Protein AF-A0A6P1DZF8-F1 (afdb_monomer)

Organism: NCBI:txid329406

Solvent-accessible surface area (backbone atoms only — not comparable to full-atom values): 10978 Å² total; per-residue (Å²): 134,65,70,68,57,56,53,52,50,53,53,52,53,52,58,59,71,64,64,69,89,77,56,69,43,34,44,42,91,87,60,57,76,39,73,77,43,81,77,13,30,42,33,32,71,43,63,48,66,22,55,49,66,35,49,54,30,69,49,55,84,68,93,50,77,83,50,40,60,44,38,28,46,33,40,75,72,62,45,71,84,46,72,46,70,47,72,51,46,77,30,43,43,77,45,65,38,82,40,74,47,81,44,83,52,80,68,72,77,88,81,60,81,92,71,89,74,77,95,55,99,72,74,89,77,46,73,64,27,27,22,29,21,35,36,38,30,37,54,29,89,90,41,81,46,49,41,29,39,41,37,30,13,30,58,28,48,72,92,78,36,46,54,51,28,52,52,55,48,49,60,35,26,54,81,47,31,45,80,46,50,46,95,54,82,82,76,76,82,130

Mean predicted aligned error: 10.86 Å

Structure (mmCIF, N/CA/C/O backbone):
data_AF-A0A6P1DZF8-F1
#
_entry.id   AF-A0A6P1DZF8-F1
#
loop_
_atom_site.group_PDB
_atom_site.id
_atom_site.type_symbol
_atom_site.label_atom_id
_atom_site.label_alt_id
_atom_site.label_comp_id
_atom_site.label_asym_id
_atom_site.label_entity_id
_atom_site.label_seq_id
_atom_site.pdbx_PDB_ins_code
_atom_site.Cartn_x
_atom_site.Cartn_y
_atom_site.Cartn_z
_atom_site.occupancy
_atom_site.B_iso_or_equiv
_atom_site.auth_seq_id
_atom_site.auth_comp_id
_atom_site.auth_asym_id
_atom_site.auth_atom_id
_atom_site.pdbx_PDB_model_num
ATOM 1 N N . MET A 1 1 ? -23.654 -35.064 -34.021 1.00 55.22 1 MET A N 1
ATOM 2 C CA . MET A 1 1 ? -22.632 -34.501 -33.104 1.00 55.22 1 MET A CA 1
ATOM 3 C C . MET A 1 1 ? -23.130 -34.663 -31.673 1.00 55.22 1 MET A C 1
ATOM 5 O O . MET A 1 1 ? -24.304 -34.422 -31.430 1.00 55.22 1 MET A O 1
ATOM 9 N N . ARG A 1 2 ? -22.310 -35.208 -30.763 1.00 67.12 2 ARG A N 1
ATOM 10 C CA . ARG A 1 2 ? -22.772 -35.708 -29.454 1.00 67.12 2 ARG A CA 1
ATOM 11 C C . ARG A 1 2 ? -23.005 -34.541 -28.472 1.00 67.12 2 ARG A C 1
ATOM 13 O O . ARG A 1 2 ? -22.038 -33.843 -28.183 1.00 67.12 2 ARG A O 1
ATOM 20 N N . PRO A 1 3 ? -24.210 -34.359 -27.897 1.00 71.12 3 PRO A N 1
ATOM 21 C CA . PRO A 1 3 ? -24.531 -33.242 -26.989 1.00 71.12 3 PR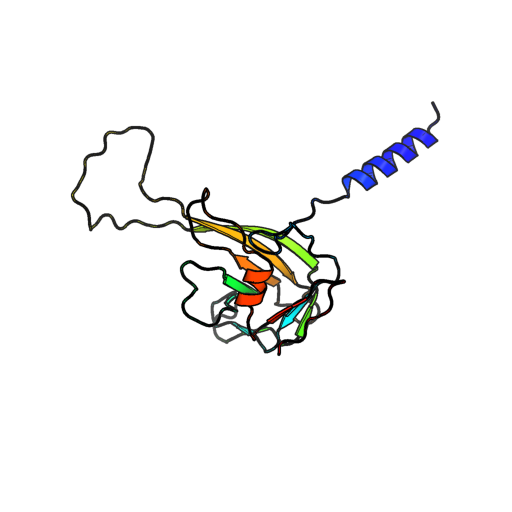O A CA 1
ATOM 22 C C . PRO A 1 3 ? -23.640 -33.188 -25.735 1.00 71.12 3 PRO A C 1
ATOM 24 O O . PRO A 1 3 ? -23.410 -32.121 -25.177 1.00 71.12 3 PRO A O 1
ATOM 27 N N . ARG A 1 4 ? -23.043 -34.324 -25.344 1.00 74.44 4 ARG A N 1
ATOM 28 C CA . ARG A 1 4 ? -22.035 -34.399 -24.274 1.00 74.44 4 ARG A CA 1
ATOM 29 C C . ARG A 1 4 ? -20.736 -33.648 -24.595 1.00 74.44 4 ARG A C 1
ATOM 31 O O . ARG A 1 4 ? -20.118 -33.124 -23.682 1.00 74.44 4 ARG A O 1
ATOM 38 N N . LEU A 1 5 ? -20.330 -33.577 -25.866 1.00 77.62 5 LEU A N 1
ATOM 39 C CA . LEU A 1 5 ? -19.107 -32.876 -26.277 1.00 77.62 5 LEU A CA 1
ATOM 40 C C . LEU A 1 5 ? -19.283 -31.352 -26.200 1.00 77.62 5 LEU A C 1
ATOM 42 O O . LEU A 1 5 ? -18.383 -30.654 -25.752 1.00 77.62 5 LEU A O 1
ATOM 46 N N . LEU A 1 6 ? -20.468 -30.859 -26.580 1.00 76.75 6 LEU A N 1
ATOM 47 C CA . LEU A 1 6 ? -20.844 -29.446 -26.472 1.00 76.75 6 LEU A CA 1
ATOM 48 C C . LEU A 1 6 ? -20.880 -28.985 -25.011 1.00 76.75 6 LEU A C 1
ATOM 50 O O . LEU A 1 6 ? -20.300 -27.951 -24.705 1.00 76.75 6 LEU A O 1
ATOM 54 N N . LEU A 1 7 ? -21.471 -29.785 -24.112 1.00 80.94 7 LEU A N 1
ATOM 55 C CA . LEU A 1 7 ? -21.529 -29.477 -22.678 1.00 80.94 7 LEU A CA 1
ATOM 56 C C . LEU A 1 7 ? -20.125 -29.366 -22.051 1.00 80.94 7 LEU A C 1
ATOM 58 O O . LEU A 1 7 ? -19.844 -28.421 -21.313 1.00 80.94 7 LEU A O 1
ATOM 62 N N . VAL A 1 8 ? -19.232 -30.308 -22.374 1.00 84.50 8 VAL A N 1
ATOM 63 C CA . VAL A 1 8 ? -17.848 -30.307 -21.871 1.00 84.50 8 VAL A CA 1
ATOM 64 C C . VAL A 1 8 ? -17.072 -29.101 -22.401 1.00 84.50 8 VAL A C 1
ATOM 66 O O . VAL A 1 8 ? -16.401 -28.436 -21.615 1.00 84.50 8 VAL A O 1
ATOM 69 N N . LEU A 1 9 ? -17.211 -28.755 -23.688 1.00 84.44 9 LEU A N 1
ATOM 70 C CA . LEU A 1 9 ? -16.577 -27.552 -24.240 1.00 84.44 9 LEU A CA 1
ATOM 71 C C . LEU A 1 9 ? -17.070 -26.274 -23.550 1.00 84.44 9 LEU A C 1
ATOM 73 O O . LEU A 1 9 ? -16.256 -25.419 -23.215 1.00 84.44 9 LEU A O 1
ATOM 77 N N . SER A 1 10 ? -18.376 -26.152 -23.291 1.00 81.75 10 SER A N 1
ATOM 78 C CA . SER A 1 10 ? -18.922 -24.983 -22.595 1.00 81.75 10 SER A CA 1
ATOM 79 C C . SER A 1 10 ? -18.422 -24.854 -21.153 1.00 81.75 10 SER A C 1
ATOM 81 O O . SER A 1 10 ? -18.108 -23.744 -20.734 1.00 81.75 10 SER A O 1
ATOM 83 N N . LEU A 1 11 ? -18.273 -25.959 -20.409 1.00 86.56 11 LEU A N 1
ATOM 84 C CA . LEU A 1 11 ? -17.696 -25.917 -19.058 1.00 86.56 11 LEU A CA 1
ATOM 85 C C . LEU A 1 11 ? -16.210 -25.537 -19.073 1.00 86.56 11 LEU A C 1
ATOM 87 O O . LEU A 1 11 ? -15.781 -24.750 -18.234 1.00 86.56 11 LEU A O 1
ATOM 91 N N . VAL A 1 12 ? -15.433 -26.057 -20.028 1.00 84.94 12 VAL A N 1
ATOM 92 C CA . VAL A 1 12 ? -14.005 -25.723 -20.162 1.00 84.94 12 VAL A CA 1
ATOM 93 C C . VAL A 1 12 ? -13.817 -24.260 -20.569 1.00 84.94 12 VAL A C 1
ATOM 95 O O . VAL A 1 12 ? -12.991 -23.572 -19.977 1.00 84.94 12 VAL A O 1
ATOM 98 N N . CYS A 1 13 ? -14.609 -23.749 -21.517 1.00 79.69 13 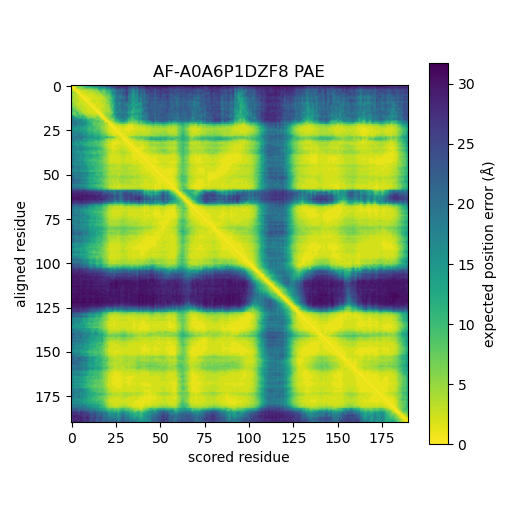CYS A N 1
ATOM 99 C CA . CYS A 1 13 ? -14.572 -22.335 -21.895 1.00 79.69 13 CYS A CA 1
ATOM 100 C C . CYS A 1 13 ? -14.998 -21.415 -20.745 1.00 79.69 13 CYS A C 1
ATOM 102 O O . CYS A 1 13 ? -14.376 -20.375 -20.550 1.00 79.69 13 CYS A O 1
ATOM 104 N N . LEU A 1 14 ? -16.014 -21.797 -19.963 1.00 82.62 14 LEU A N 1
ATOM 105 C CA . LEU A 1 14 ? -16.445 -21.021 -18.801 1.00 82.62 14 LEU A CA 1
ATOM 106 C C . LEU A 1 14 ? -15.364 -21.004 -17.709 1.00 82.62 14 LEU A C 1
ATOM 108 O O . LEU A 1 14 ? -15.054 -19.940 -17.184 1.00 82.62 14 LEU A O 1
ATOM 112 N N . ALA A 1 15 ? -14.736 -22.150 -17.425 1.00 77.12 15 ALA A N 1
ATOM 113 C CA . ALA A 1 15 ? -13.619 -22.243 -16.484 1.00 77.12 15 ALA A CA 1
ATOM 114 C C . ALA A 1 15 ? -12.391 -21.436 -16.944 1.00 77.12 15 ALA A C 1
ATOM 116 O O . ALA A 1 15 ? -11.762 -20.766 -16.129 1.00 77.12 15 ALA A O 1
ATOM 117 N N . ALA A 1 16 ? -12.074 -21.443 -18.242 1.00 72.88 16 ALA A N 1
ATOM 118 C CA . ALA A 1 16 ? -10.979 -20.649 -18.798 1.00 72.88 16 ALA A CA 1
ATOM 119 C C . ALA A 1 16 ? -11.274 -19.137 -18.772 1.00 72.88 16 ALA A C 1
ATOM 121 O O . ALA A 1 16 ? -10.370 -18.345 -18.525 1.00 72.88 16 ALA A O 1
ATOM 122 N N . ALA A 1 17 ? -12.533 -18.730 -18.962 1.00 71.12 17 ALA A N 1
ATOM 123 C CA . ALA A 1 17 ? -12.948 -17.327 -18.873 1.00 71.12 17 ALA A CA 1
ATOM 124 C C . ALA A 1 17 ? -12.922 -16.767 -17.435 1.00 71.12 17 ALA A C 1
ATOM 126 O O . ALA A 1 17 ? -12.914 -15.553 -17.251 1.00 71.12 17 ALA A O 1
ATOM 127 N N . LEU A 1 18 ? -12.887 -17.638 -16.419 1.00 68.88 18 LEU A N 1
ATOM 128 C CA . LEU A 1 18 ? -12.772 -17.271 -15.002 1.00 68.88 18 LEU A CA 1
ATOM 129 C C . LEU A 1 18 ? -11.316 -17.105 -14.532 1.00 68.88 18 LEU A C 1
ATOM 131 O O . LEU A 1 18 ? -11.093 -16.707 -13.387 1.00 68.88 18 LEU A O 1
ATOM 135 N N . ALA A 1 19 ? -10.322 -17.380 -15.385 1.00 64.25 19 ALA A N 1
ATOM 136 C CA . ALA A 1 19 ? -8.925 -17.074 -15.093 1.00 64.25 19 ALA A CA 1
ATOM 137 C C . ALA A 1 19 ? -8.715 -15.549 -15.154 1.00 64.25 19 ALA A C 1
ATOM 139 O O . ALA A 1 19 ? -8.395 -14.985 -16.197 1.00 64.25 19 ALA A O 1
ATOM 140 N N . GLY A 1 20 ? -8.969 -14.867 -14.034 1.00 62.56 20 GLY A N 1
ATOM 141 C CA . GLY A 1 20 ? -8.835 -13.416 -13.924 1.00 62.56 20 GLY A CA 1
ATOM 142 C C . GLY A 1 20 ? -7.415 -12.925 -14.222 1.00 62.56 20 GLY A C 1
ATOM 143 O O . GLY A 1 20 ? -6.431 -13.615 -13.949 1.00 62.56 20 GLY A O 1
ATOM 144 N N . CYS A 1 21 ? -7.308 -11.708 -14.762 1.00 69.69 21 CYS A N 1
ATOM 145 C CA . CYS A 1 21 ? -6.029 -11.025 -14.933 1.00 69.69 21 CYS A CA 1
ATOM 146 C C . CYS A 1 21 ? -5.312 -10.917 -13.582 1.00 69.69 21 CYS A C 1
ATOM 148 O O . CYS A 1 21 ? -5.830 -10.308 -12.644 1.00 69.69 21 CYS A O 1
ATOM 150 N N . LYS A 1 22 ? -4.115 -11.498 -13.492 1.00 79.75 22 LYS A N 1
ATOM 151 C CA . LYS A 1 22 ? -3.259 -11.377 -12.314 1.00 79.75 22 LYS A CA 1
ATOM 152 C C . LYS A 1 22 ? -2.464 -10.074 -12.379 1.00 79.75 22 LYS A C 1
ATOM 154 O O . LYS A 1 22 ? -1.893 -9.747 -13.417 1.00 79.75 22 LYS A O 1
ATOM 159 N N . THR A 1 23 ? -2.414 -9.346 -11.266 1.00 87.69 23 THR A N 1
ATOM 160 C CA . THR A 1 23 ? -1.551 -8.166 -11.125 1.00 87.69 23 THR A CA 1
ATOM 161 C C . THR A 1 23 ? -0.136 -8.627 -10.788 1.00 87.69 23 THR A C 1
ATOM 163 O O . THR A 1 23 ? 0.061 -9.316 -9.787 1.00 87.69 23 THR A O 1
ATOM 166 N N . LEU A 1 24 ? 0.836 -8.246 -11.616 1.00 92.19 24 LEU A N 1
ATOM 167 C CA . LEU A 1 24 ? 2.254 -8.487 -11.361 1.00 92.19 24 LEU A CA 1
ATOM 168 C C . LEU A 1 24 ? 2.884 -7.261 -10.704 1.00 92.19 24 LEU A C 1
ATOM 170 O O . LEU A 1 24 ? 2.550 -6.128 -11.046 1.00 92.19 24 LEU A O 1
ATOM 174 N N . VAL A 1 25 ? 3.826 -7.503 -9.798 1.00 93.31 25 VAL A N 1
ATOM 175 C CA . VAL A 1 25 ? 4.637 -6.474 -9.149 1.00 93.31 25 VAL A CA 1
ATOM 176 C C . VAL A 1 25 ? 6.094 -6.756 -9.472 1.00 93.31 25 VAL A C 1
ATOM 178 O O . VAL A 1 25 ? 6.544 -7.896 -9.429 1.00 93.31 25 VAL A O 1
ATOM 181 N N . ARG A 1 26 ? 6.851 -5.720 -9.815 1.00 94.19 26 ARG A N 1
ATOM 182 C CA . ARG A 1 26 ? 8.278 -5.875 -10.084 1.00 94.19 26 ARG A CA 1
ATOM 183 C C . ARG A 1 26 ? 9.055 -6.070 -8.784 1.00 94.19 26 ARG A C 1
ATOM 185 O O . ARG A 1 26 ? 8.817 -5.342 -7.824 1.00 94.19 26 ARG A O 1
ATOM 192 N N . GLU A 1 27 ? 10.005 -6.995 -8.757 1.00 92.88 27 GLU A N 1
ATOM 193 C CA . GLU A 1 27 ? 10.809 -7.268 -7.564 1.00 92.88 27 GLU A CA 1
ATOM 194 C C . GLU A 1 27 ? 11.792 -6.127 -7.248 1.00 92.88 27 GLU A C 1
ATOM 196 O O . GLU A 1 27 ? 11.762 -5.579 -6.144 1.00 92.88 27 GLU A O 1
ATOM 201 N N . SER A 1 28 ? 12.582 -5.706 -8.241 1.00 91.94 28 SER A N 1
ATOM 202 C CA . SER A 1 28 ? 13.620 -4.664 -8.144 1.00 91.94 28 SER A CA 1
ATOM 203 C C . SER A 1 28 ? 13.899 -4.007 -9.512 1.00 91.94 28 SER A C 1
ATOM 205 O O . SER A 1 28 ? 13.280 -4.356 -10.524 1.00 91.94 28 SER A O 1
ATOM 207 N N . VAL A 1 29 ? 14.791 -3.006 -9.567 1.00 87.62 29 VAL A N 1
ATOM 208 C CA . VAL A 1 29 ? 15.238 -2.372 -10.825 1.00 87.62 29 VAL A CA 1
ATOM 209 C C . VAL A 1 29 ? 16.766 -2.464 -10.970 1.00 87.62 29 VAL A C 1
ATOM 211 O O . VAL A 1 29 ? 17.462 -1.736 -10.267 1.00 87.62 29 VAL A O 1
ATOM 214 N N . PRO A 1 30 ? 17.298 -3.259 -11.924 1.00 89.19 30 PRO A N 1
ATOM 215 C CA . PRO A 1 30 ? 16.599 -4.236 -12.766 1.00 89.19 30 PRO A CA 1
ATOM 216 C C . PRO A 1 30 ? 16.142 -5.466 -11.961 1.00 89.19 30 PRO A C 1
ATOM 218 O O . PRO A 1 30 ? 16.773 -5.817 -10.976 1.00 89.19 30 PRO A O 1
ATOM 221 N N . GLY A 1 31 ? 15.070 -6.131 -12.399 1.00 89.69 31 GLY A N 1
ATOM 222 C CA . GLY A 1 31 ? 14.491 -7.290 -11.714 1.00 89.69 31 GLY A CA 1
ATOM 223 C C . GLY A 1 31 ? 13.221 -7.799 -12.399 1.00 89.69 31 GLY A C 1
ATOM 224 O O . GLY A 1 31 ? 12.670 -7.099 -13.265 1.00 89.69 31 GLY A O 1
ATOM 225 N N . ASP A 1 32 ? 12.789 -8.997 -12.001 1.00 93.69 32 ASP A N 1
ATOM 226 C CA . ASP A 1 32 ? 11.670 -9.741 -12.587 1.00 93.69 32 ASP A CA 1
ATOM 227 C C . ASP A 1 32 ? 10.297 -9.212 -12.151 1.00 93.69 32 ASP A C 1
ATOM 229 O O . ASP A 1 32 ? 10.153 -8.488 -11.162 1.00 93.69 32 ASP A O 1
ATOM 233 N N . TRP A 1 33 ? 9.267 -9.577 -12.914 1.00 92.94 33 TRP A N 1
ATOM 234 C CA . TRP A 1 33 ? 7.869 -9.366 -12.548 1.00 92.94 33 TRP A CA 1
ATOM 235 C C . TRP A 1 33 ? 7.344 -10.610 -11.849 1.00 92.94 33 TRP A C 1
ATOM 237 O O . TRP A 1 33 ? 7.292 -11.683 -12.447 1.00 92.94 33 TRP A O 1
ATOM 247 N N . VAL A 1 34 ? 6.933 -10.453 -10.596 1.00 92.88 34 VAL A N 1
ATOM 248 C CA . VAL A 1 34 ? 6.459 -11.549 -9.757 1.00 92.88 34 VAL A CA 1
ATOM 249 C C . VAL A 1 34 ? 4.990 -11.365 -9.399 1.00 92.88 34 VAL A C 1
ATOM 251 O O . VAL A 1 34 ? 4.460 -10.253 -9.337 1.00 92.88 34 VAL A O 1
ATOM 254 N N . GLU A 1 35 ? 4.309 -12.480 -9.171 1.00 91.75 35 GLU A N 1
ATOM 255 C CA . GLU A 1 35 ? 2.969 -12.468 -8.595 1.00 91.75 35 GLU A CA 1
ATOM 256 C C . GLU A 1 35 ? 3.050 -12.199 -7.088 1.00 91.75 35 GLU A C 1
ATOM 258 O O . GLU A 1 35 ? 4.018 -12.572 -6.429 1.00 91.75 35 GLU A O 1
ATOM 263 N N . VAL A 1 36 ? 1.999 -11.598 -6.530 1.00 92.56 36 VAL A N 1
ATOM 264 C CA . VAL A 1 36 ? 1.744 -11.642 -5.086 1.00 92.56 36 VAL A CA 1
ATOM 265 C C . VAL A 1 36 ? 0.822 -12.840 -4.844 1.00 92.56 36 VAL A C 1
ATOM 267 O O . VAL A 1 36 ? -0.374 -12.744 -5.140 1.00 92.56 36 VAL A O 1
ATOM 270 N N . PRO A 1 37 ? 1.352 -13.994 -4.400 1.00 91.62 37 PRO A N 1
ATOM 271 C CA . PRO A 1 37 ? 0.573 -15.223 -4.324 1.00 91.62 37 PRO A CA 1
ATOM 272 C C . PRO A 1 37 ? -0.520 -15.143 -3.247 1.00 91.62 37 PRO A C 1
ATOM 274 O O . PRO A 1 37 ? -0.342 -14.452 -2.236 1.00 91.62 37 PRO A O 1
ATOM 277 N N . PRO A 1 38 ? -1.636 -15.879 -3.407 1.00 89.75 38 PRO A N 1
ATOM 278 C CA . PRO A 1 38 ? -2.609 -16.062 -2.334 1.00 89.75 38 PRO A CA 1
ATOM 279 C C . PRO A 1 38 ? -1.944 -16.555 -1.040 1.00 89.75 38 PRO A C 1
ATOM 281 O O . PRO A 1 38 ? -1.054 -17.403 -1.082 1.00 89.75 38 PRO A O 1
ATOM 284 N N . GLY A 1 39 ? -2.383 -16.020 0.103 1.00 92.94 39 GLY A N 1
ATOM 285 C CA . GLY A 1 39 ? -1.768 -16.263 1.415 1.00 92.94 39 GLY A CA 1
ATOM 286 C C . GLY A 1 39 ? -0.631 -15.298 1.773 1.00 92.94 39 GLY A C 1
ATOM 287 O O . GLY A 1 39 ? -0.054 -15.419 2.850 1.00 92.94 39 GLY A O 1
ATOM 288 N N . SER A 1 40 ? -0.288 -14.361 0.881 1.00 96.62 40 SER A N 1
ATOM 289 C CA . SER A 1 40 ? 0.577 -13.225 1.221 1.00 96.62 40 SER A CA 1
ATOM 290 C C . SER A 1 40 ? -0.139 -12.288 2.196 1.00 96.62 40 SER A C 1
ATOM 292 O O . SER A 1 40 ? -1.363 -12.156 2.151 1.00 96.62 40 SER A O 1
ATOM 294 N N . ALA A 1 41 ? 0.614 -11.590 3.041 1.00 97.56 41 ALA A N 1
ATOM 295 C CA . ALA A 1 41 ? 0.066 -10.746 4.095 1.00 97.56 41 ALA A CA 1
ATOM 296 C C . ALA A 1 41 ? 0.873 -9.459 4.295 1.00 97.56 41 ALA A C 1
ATOM 298 O O . ALA A 1 41 ? 2.039 -9.352 3.913 1.00 97.56 41 ALA A O 1
ATOM 299 N N . VAL A 1 42 ? 0.243 -8.473 4.931 1.00 97.19 42 VAL A N 1
ATOM 300 C CA . VAL A 1 42 ? 0.929 -7.322 5.521 1.00 97.19 42 VAL A CA 1
ATOM 301 C C . VAL A 1 42 ? 0.892 -7.482 7.033 1.00 97.19 42 VAL A C 1
ATOM 303 O O . VAL A 1 42 ? -0.184 -7.550 7.629 1.00 97.19 42 VAL A O 1
ATOM 306 N N . ARG A 1 43 ? 2.063 -7.518 7.664 1.00 97.19 43 ARG A N 1
ATOM 307 C CA . ARG A 1 43 ? 2.192 -7.519 9.120 1.00 97.19 43 ARG A CA 1
ATOM 308 C C . ARG A 1 43 ? 2.484 -6.110 9.614 1.00 97.19 43 ARG A C 1
ATOM 310 O O . ARG A 1 43 ? 3.547 -5.578 9.321 1.00 97.19 43 ARG A O 1
ATOM 317 N N . PHE A 1 44 ? 1.566 -5.506 10.363 1.00 96.81 44 PHE A N 1
ATOM 318 C CA . PHE A 1 44 ? 1.814 -4.260 11.087 1.00 96.81 44 PHE A CA 1
ATOM 319 C C . PHE A 1 44 ? 2.512 -4.583 12.410 1.00 96.81 44 PHE A C 1
ATOM 321 O O . PHE A 1 44 ? 1.959 -5.273 13.266 1.00 96.81 44 PHE A O 1
ATOM 328 N N . ASN A 1 45 ? 3.738 -4.085 12.574 1.00 96.06 45 ASN A N 1
ATOM 329 C CA . ASN A 1 45 ? 4.590 -4.368 13.735 1.00 96.06 45 ASN A CA 1
ATOM 330 C C . ASN A 1 45 ? 4.203 -3.538 14.967 1.00 96.06 45 ASN A C 1
ATOM 332 O O . ASN A 1 45 ? 4.583 -3.865 16.089 1.00 96.06 45 ASN A O 1
ATOM 336 N N . ARG A 1 46 ? 3.446 -2.459 14.757 1.00 95.06 46 ARG A N 1
ATOM 337 C CA . ARG A 1 46 ? 2.869 -1.597 15.789 1.00 95.06 46 ARG A CA 1
ATOM 338 C C . ARG A 1 46 ? 1.506 -1.080 15.325 1.00 95.06 46 ARG A C 1
ATOM 340 O O . ARG A 1 46 ? 1.252 -1.104 14.119 1.00 95.06 46 ARG A O 1
ATOM 347 N N . PRO A 1 47 ? 0.646 -0.605 16.241 1.00 95.81 47 PRO A N 1
ATOM 348 C CA . PRO A 1 47 ? -0.581 0.069 15.846 1.00 95.81 47 PRO A CA 1
ATOM 349 C C . PRO A 1 47 ? -0.279 1.255 14.924 1.00 95.81 47 PRO A C 1
ATOM 351 O O . PRO A 1 47 ? 0.683 1.993 15.151 1.00 95.81 47 PRO A O 1
ATOM 354 N N . ILE A 1 48 ? -1.094 1.426 13.885 1.00 95.38 48 ILE A N 1
ATOM 355 C CA . ILE A 1 48 ? -0.977 2.530 12.932 1.00 95.38 48 ILE A CA 1
ATOM 356 C C . ILE A 1 48 ? -2.047 3.562 13.264 1.00 95.38 48 ILE A C 1
ATOM 358 O O . ILE A 1 48 ? -3.238 3.316 13.068 1.00 95.38 48 ILE A O 1
ATOM 362 N N . GLU A 1 49 ? -1.623 4.716 13.771 1.00 95.50 49 GLU A N 1
ATOM 363 C CA . GLU A 1 49 ? -2.525 5.811 14.121 1.00 95.50 49 GLU A CA 1
ATOM 364 C C . GLU A 1 49 ? -2.927 6.630 12.892 1.00 95.50 49 GLU A C 1
ATOM 366 O O . GLU A 1 49 ? -2.098 7.041 12.079 1.00 95.50 49 GLU A O 1
ATOM 371 N N . ILE A 1 50 ? -4.221 6.911 12.789 1.00 95.75 50 ILE A N 1
ATOM 372 C CA . ILE A 1 50 ? -4.848 7.729 11.760 1.00 95.75 50 ILE A CA 1
ATOM 373 C C . ILE A 1 50 ? -5.404 8.968 12.450 1.00 95.75 50 ILE A C 1
ATOM 375 O O . ILE A 1 50 ? -6.259 8.883 13.333 1.00 95.75 50 ILE A O 1
ATOM 379 N N . SER A 1 51 ? -4.892 10.135 12.057 1.00 95.31 51 SER A N 1
ATOM 380 C CA . SER A 1 51 ? -5.304 11.408 12.647 1.00 95.31 51 SER A CA 1
ATOM 381 C C . SER A 1 51 ? -6.791 11.702 12.393 1.00 95.31 51 SER A C 1
ATOM 383 O O . SER A 1 51 ? -7.315 11.302 11.349 1.00 95.31 51 SER A O 1
ATOM 385 N N . PRO A 1 52 ? -7.449 12.472 13.281 1.00 96.38 52 PRO A N 1
ATOM 386 C CA . PRO A 1 52 ? -8.824 12.911 13.070 1.00 96.38 52 PRO A CA 1
ATOM 387 C C . PRO A 1 52 ? -9.026 13.558 11.694 1.00 96.38 52 PRO A C 1
ATOM 389 O O . PRO A 1 52 ? -8.173 14.301 11.199 1.00 96.38 52 PRO A O 1
ATOM 392 N N . GLY A 1 53 ? -10.159 13.268 11.058 1.00 96.25 53 GLY A N 1
ATOM 393 C CA . GLY A 1 53 ? -10.523 13.799 9.744 1.00 96.25 53 GLY A CA 1
ATOM 394 C C . GLY A 1 53 ? -9.715 13.217 8.578 1.00 96.25 53 GLY A C 1
ATOM 395 O O . GLY A 1 53 ? -9.762 13.759 7.471 1.00 96.25 53 GLY A O 1
ATOM 396 N N . ARG A 1 54 ? -8.959 12.131 8.790 1.00 95.31 54 ARG A N 1
ATOM 397 C CA . ARG A 1 54 ? -8.181 11.450 7.747 1.00 95.31 54 ARG A CA 1
ATOM 398 C C . ARG A 1 54 ? -8.704 10.037 7.526 1.00 95.31 54 ARG A C 1
ATOM 400 O O . ARG A 1 54 ? -9.033 9.332 8.465 1.00 95.31 54 ARG A O 1
ATOM 407 N N . ALA A 1 55 ? -8.702 9.603 6.269 1.00 95.81 55 ALA A N 1
ATOM 408 C CA . ALA A 1 55 ? -8.977 8.212 5.900 1.00 95.81 55 ALA A CA 1
ATOM 409 C C . ALA A 1 55 ? -7.706 7.358 5.790 1.00 95.81 55 ALA A C 1
ATOM 411 O O . ALA A 1 55 ? -7.792 6.178 5.464 1.00 95.81 55 ALA A O 1
ATOM 412 N N . ARG A 1 56 ? -6.519 7.959 5.970 1.00 95.06 56 ARG A N 1
ATOM 413 C CA . ARG A 1 56 ? -5.243 7.280 5.738 1.00 95.06 56 ARG A CA 1
ATOM 414 C C . ARG A 1 56 ? -4.107 7.783 6.612 1.00 95.06 56 ARG A C 1
ATOM 416 O O . ARG A 1 56 ? -4.011 8.991 6.852 1.00 95.06 56 ARG A O 1
ATOM 423 N N . ALA A 1 57 ? -3.214 6.869 6.967 1.00 94.62 57 ALA A N 1
ATOM 424 C CA . ALA A 1 57 ? -1.938 7.137 7.623 1.00 94.62 57 ALA A CA 1
ATOM 425 C C . ALA A 1 57 ? -0.782 6.630 6.755 1.00 94.62 57 ALA A C 1
ATOM 427 O O . ALA A 1 57 ? -0.847 5.526 6.217 1.00 94.62 57 ALA A O 1
ATOM 428 N N . PHE A 1 58 ? 0.262 7.442 6.593 1.00 93.00 58 PHE A N 1
ATOM 429 C CA . PHE A 1 58 ? 1.446 7.072 5.816 1.00 93.00 58 PHE A CA 1
ATOM 430 C C . PHE A 1 58 ? 2.426 6.276 6.677 1.00 93.00 58 PHE A C 1
ATOM 432 O O . PHE A 1 58 ? 2.693 6.657 7.813 1.00 93.00 58 PHE A O 1
ATOM 439 N N . LEU A 1 59 ? 2.978 5.201 6.112 1.00 90.38 59 LEU A N 1
ATOM 440 C CA . LEU A 1 59 ? 3.903 4.295 6.801 1.00 90.38 59 LEU A CA 1
ATOM 441 C C . LEU A 1 59 ? 5.378 4.726 6.695 1.00 90.38 59 LEU A C 1
ATOM 443 O O . LEU A 1 59 ? 6.247 4.164 7.352 1.00 90.38 59 LEU A O 1
ATOM 447 N N . THR A 1 60 ? 5.665 5.737 5.875 1.00 73.06 60 THR A N 1
ATOM 448 C CA . THR A 1 60 ? 7.011 6.281 5.658 1.00 73.06 60 THR A CA 1
ATOM 449 C C . THR A 1 60 ? 7.510 7.075 6.867 1.00 73.06 60 THR A C 1
ATOM 451 O O . THR A 1 60 ? 6.838 8.006 7.318 1.00 73.06 60 THR A O 1
ATOM 454 N N . THR A 1 61 ? 8.738 6.815 7.310 1.00 55.53 61 THR A N 1
ATOM 455 C CA . THR A 1 61 ? 9.503 7.689 8.212 1.00 55.53 61 THR A CA 1
ATOM 456 C C . THR A 1 61 ? 10.354 8.681 7.405 1.00 55.53 61 THR A C 1
ATOM 458 O O . THR A 1 61 ? 11.283 8.292 6.706 1.00 55.53 61 THR A O 1
ATOM 461 N N . GLY A 1 62 ? 10.067 9.984 7.521 1.00 46.53 62 GLY A N 1
ATOM 462 C CA . GLY A 1 62 ? 10.928 11.067 7.015 1.00 46.53 62 GLY A CA 1
ATOM 463 C C . GLY A 1 62 ? 10.581 11.631 5.627 1.00 46.53 62 GLY A C 1
ATOM 464 O O . GLY A 1 62 ? 9.776 11.075 4.886 1.00 46.53 62 GLY A O 1
ATOM 465 N N . SER A 1 63 ? 11.191 12.778 5.306 1.00 39.31 63 SER A N 1
ATOM 466 C CA . SER A 1 63 ? 10.909 13.777 4.250 1.00 39.31 63 SER A CA 1
ATOM 467 C C . SER A 1 63 ? 10.844 13.312 2.776 1.00 39.31 63 SER A C 1
ATOM 469 O O . SER A 1 63 ? 10.861 14.148 1.877 1.00 39.31 63 SER A O 1
ATOM 471 N N . ALA A 1 64 ? 10.732 12.012 2.498 1.00 46.44 64 ALA A N 1
ATOM 472 C CA . ALA A 1 64 ? 10.648 11.414 1.159 1.00 46.44 64 ALA A CA 1
ATOM 473 C C . ALA A 1 64 ? 9.261 11.547 0.481 1.00 46.44 64 ALA A C 1
ATOM 475 O O . ALA A 1 64 ? 9.053 11.060 -0.629 1.00 46.44 64 ALA A O 1
ATOM 476 N N . LEU A 1 65 ? 8.301 12.203 1.143 1.00 54.53 65 LEU A N 1
ATOM 477 C CA . LEU A 1 65 ? 6.878 12.203 0.781 1.00 54.53 65 LEU A CA 1
ATOM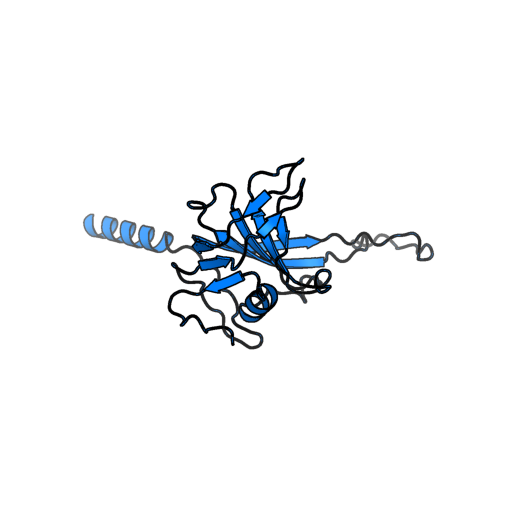 478 C C . LEU A 1 65 ? 6.522 12.933 -0.523 1.00 54.53 65 LEU A C 1
ATOM 480 O O . LEU A 1 65 ? 5.483 12.625 -1.105 1.00 54.53 65 LEU A O 1
ATOM 484 N N . ALA A 1 66 ? 7.322 13.908 -0.964 1.00 53.41 66 ALA A N 1
ATOM 485 C CA . ALA A 1 66 ? 6.938 14.739 -2.107 1.00 53.41 66 ALA A CA 1
ATOM 486 C C . ALA A 1 66 ? 7.209 14.062 -3.463 1.00 53.41 66 ALA A C 1
ATOM 488 O O . ALA A 1 66 ? 6.430 14.248 -4.394 1.00 53.41 66 ALA A O 1
ATOM 489 N N . GLU A 1 67 ? 8.264 13.243 -3.562 1.00 62.66 67 GLU A N 1
ATOM 490 C CA . GLU A 1 67 ? 8.726 12.696 -4.849 1.00 62.66 67 GLU A CA 1
ATOM 491 C C . GLU A 1 67 ? 9.024 11.185 -4.825 1.00 62.66 67 GLU A C 1
ATOM 493 O O . GLU A 1 67 ? 9.110 10.574 -5.883 1.00 62.66 67 GLU A O 1
ATOM 498 N N . GLY A 1 68 ? 9.158 10.538 -3.662 1.00 81.19 68 GLY A N 1
ATOM 499 C CA . GLY A 1 68 ? 9.535 9.120 -3.569 1.00 81.19 68 GLY A CA 1
ATOM 500 C C . GLY A 1 68 ? 8.367 8.127 -3.590 1.00 81.19 68 GLY A C 1
ATOM 501 O O . GLY A 1 68 ? 7.194 8.493 -3.682 1.00 81.19 68 GLY A O 1
ATOM 502 N N . THR A 1 69 ? 8.689 6.837 -3.455 1.00 89.75 69 THR A N 1
ATOM 503 C CA . THR A 1 69 ? 7.693 5.799 -3.150 1.00 89.75 69 THR A CA 1
ATOM 504 C C . THR A 1 69 ? 7.047 6.081 -1.791 1.00 89.75 69 THR A C 1
ATOM 506 O O . THR A 1 69 ? 7.721 6.473 -0.842 1.00 89.75 69 THR A O 1
ATOM 509 N N . SER A 1 70 ? 5.737 5.874 -1.669 1.00 91.69 70 SER A N 1
ATOM 510 C CA . SER A 1 70 ? 5.019 6.029 -0.400 1.00 91.69 70 SER A CA 1
ATOM 511 C C . SER A 1 70 ? 3.960 4.954 -0.233 1.00 91.69 70 SER A C 1
ATOM 513 O O . SER A 1 70 ? 3.204 4.719 -1.173 1.00 91.69 70 SER A O 1
ATOM 515 N N . CYS A 1 71 ? 3.833 4.400 0.971 1.00 94.94 71 CYS A N 1
ATOM 516 C CA . CYS A 1 71 ? 2.744 3.504 1.340 1.00 94.94 71 CYS A CA 1
ATOM 517 C C . CYS A 1 71 ? 1.869 4.142 2.421 1.00 94.94 71 CYS A C 1
ATOM 519 O O . CYS A 1 71 ? 2.378 4.797 3.334 1.00 94.94 71 CYS A O 1
ATOM 521 N N . ALA A 1 72 ? 0.559 3.945 2.324 1.00 95.75 72 ALA A N 1
ATOM 522 C CA . ALA A 1 72 ? -0.404 4.389 3.319 1.00 95.75 72 ALA A CA 1
ATOM 523 C C . ALA A 1 72 ? -1.419 3.291 3.626 1.00 95.75 72 ALA A C 1
ATOM 525 O O . ALA A 1 72 ? -1.872 2.594 2.720 1.00 95.75 72 ALA A O 1
ATOM 526 N N . VAL A 1 73 ? -1.798 3.171 4.894 1.00 97.38 73 VAL A N 1
ATOM 527 C CA . VAL A 1 73 ? -2.939 2.357 5.323 1.00 97.38 73 VAL A CA 1
ATOM 528 C C . VAL A 1 73 ? -4.192 3.206 5.212 1.00 97.38 73 VAL A C 1
ATOM 530 O O . VAL A 1 73 ? -4.187 4.360 5.640 1.00 97.38 73 VAL A O 1
ATOM 533 N N . GLU A 1 74 ? -5.250 2.646 4.638 1.00 97.81 74 GLU A N 1
ATOM 534 C CA . GLU A 1 74 ? -6.543 3.300 4.471 1.00 97.81 74 GLU A CA 1
ATOM 535 C C . GLU A 1 74 ? -7.638 2.592 5.272 1.00 97.81 74 GLU A C 1
ATOM 537 O O . GLU A 1 74 ? -7.682 1.358 5.341 1.00 97.81 74 GLU A O 1
ATOM 542 N N . VAL A 1 75 ? -8.559 3.390 5.812 1.00 97.88 75 VAL A N 1
ATOM 543 C CA . VAL A 1 75 ? -9.754 2.935 6.530 1.00 97.88 75 VAL A CA 1
ATOM 544 C C . VAL A 1 75 ? -11.035 3.373 5.832 1.00 97.88 75 VAL A C 1
ATOM 546 O O . VAL A 1 75 ? -11.050 4.318 5.043 1.00 97.88 75 VAL A O 1
ATOM 549 N N . ARG A 1 76 ? -12.130 2.672 6.130 1.00 96.88 76 ARG A N 1
ATOM 550 C CA . ARG A 1 76 ? -13.447 2.897 5.518 1.00 96.88 76 ARG A CA 1
ATOM 551 C C . AR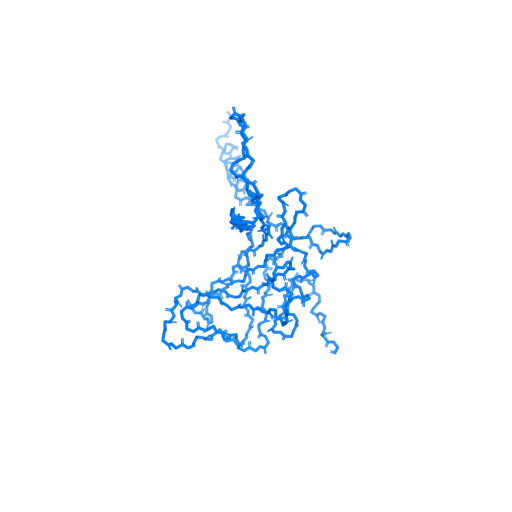G A 1 76 ? -14.175 4.097 6.112 1.00 96.88 76 ARG A C 1
ATOM 553 O O . ARG A 1 76 ? -14.777 4.876 5.379 1.00 96.88 76 ARG A O 1
ATOM 560 N N . ARG A 1 77 ? -14.164 4.219 7.440 1.00 96.44 77 ARG A N 1
ATOM 561 C CA . ARG A 1 77 ? -14.886 5.252 8.193 1.00 96.44 77 ARG A CA 1
ATOM 562 C C . ARG A 1 77 ? -13.901 6.212 8.832 1.00 96.44 77 ARG A C 1
ATOM 564 O O . ARG A 1 77 ? -13.019 5.774 9.569 1.00 96.44 77 ARG A O 1
ATOM 571 N N . ILE A 1 78 ? -14.120 7.497 8.581 1.00 96.56 78 ILE A N 1
ATOM 572 C CA . ILE A 1 78 ? -13.353 8.607 9.141 1.00 96.56 78 ILE A CA 1
ATOM 573 C C . ILE A 1 78 ? -13.999 9.030 10.459 1.00 96.56 78 ILE A C 1
ATOM 575 O O . ILE A 1 78 ? -15.199 9.303 10.496 1.00 96.56 78 ILE A O 1
ATOM 579 N N . ASP A 1 79 ? -13.204 9.111 11.520 1.00 95.12 79 ASP A N 1
ATOM 580 C CA . ASP A 1 79 ? -13.576 9.834 12.736 1.00 95.12 79 ASP A CA 1
ATOM 581 C C . ASP A 1 79 ? -13.031 11.264 12.639 1.00 95.12 79 ASP A C 1
ATOM 583 O O . ASP A 1 79 ? -11.843 11.477 12.393 1.00 95.12 79 ASP A O 1
ATOM 587 N N . HIS A 1 80 ? -13.908 12.259 12.758 1.00 95.81 80 HIS A N 1
ATOM 588 C CA . HIS A 1 80 ? -13.539 13.670 12.633 1.00 95.81 80 HIS A CA 1
ATOM 589 C C . HIS A 1 80 ? -13.001 14.270 13.934 1.00 95.81 80 HIS A C 1
ATOM 591 O O . HIS A 1 80 ? -12.377 15.328 13.896 1.00 95.81 80 HIS A O 1
ATOM 597 N N . GLU A 1 81 ? -13.230 13.611 15.067 1.00 96.38 81 GLU A N 1
ATOM 598 C CA . GLU A 1 81 ? -12.962 14.155 16.397 1.00 96.38 81 GLU A CA 1
ATOM 599 C C . GLU A 1 81 ? -11.813 13.428 17.094 1.00 96.38 81 GLU A C 1
ATOM 601 O O . GLU A 1 81 ? -11.034 14.054 17.816 1.00 96.38 81 GLU A O 1
ATOM 606 N N . LYS A 1 82 ? -11.686 12.114 16.886 1.00 95.38 82 LYS A N 1
ATOM 607 C CA . LYS A 1 82 ? -10.737 11.267 17.614 1.00 95.38 82 LYS A CA 1
ATOM 608 C C . LYS A 1 82 ? -9.757 10.565 16.678 1.00 95.38 82 LYS A C 1
ATOM 610 O O . LYS A 1 82 ? -10.131 10.186 15.569 1.00 95.38 82 LYS A O 1
ATOM 615 N N . PRO A 1 83 ? -8.500 10.358 17.116 1.00 94.06 83 PRO A N 1
ATOM 616 C CA . PRO A 1 83 ? -7.591 9.467 16.417 1.00 94.06 83 PRO A CA 1
ATOM 617 C C . PRO A 1 83 ? -8.182 8.060 16.347 1.00 94.06 83 PRO A C 1
ATOM 619 O O . PRO A 1 83 ? -8.744 7.556 17.321 1.00 94.06 83 PRO A O 1
ATOM 622 N N . GLN A 1 84 ? -8.028 7.427 15.192 1.00 94.88 84 GLN A N 1
ATOM 623 C CA . GLN A 1 84 ? -8.349 6.019 14.990 1.00 94.88 84 GLN A CA 1
ATOM 624 C C . GLN A 1 84 ? -7.042 5.239 14.917 1.00 94.88 84 GLN A C 1
ATOM 626 O O . GLN A 1 84 ? -6.008 5.797 14.557 1.00 94.88 84 GLN A O 1
ATOM 631 N N . ALA A 1 85 ? -7.066 3.952 15.235 1.00 95.00 85 ALA A N 1
ATOM 632 C CA . ALA A 1 85 ? -5.890 3.109 15.101 1.00 95.00 85 ALA A CA 1
ATOM 633 C C . ALA A 1 85 ? -6.262 1.803 14.413 1.00 95.00 85 ALA A C 1
ATOM 635 O O . ALA A 1 85 ? -7.279 1.199 14.750 1.00 95.00 85 ALA A O 1
ATOM 636 N N . VAL A 1 86 ? -5.410 1.375 13.486 1.00 96.44 86 VAL A N 1
ATOM 637 C CA . VAL A 1 86 ? -5.383 -0.008 13.007 1.00 96.44 86 VAL A CA 1
ATOM 638 C C . VAL A 1 86 ? -4.462 -0.783 13.938 1.00 96.44 86 VAL A C 1
ATOM 640 O O . VAL A 1 86 ? -3.347 -0.336 14.218 1.00 96.44 86 VAL A O 1
ATOM 643 N N . ALA A 1 87 ? -4.930 -1.913 14.461 1.00 96.06 87 ALA A N 1
ATOM 644 C CA . ALA A 1 87 ? -4.157 -2.703 15.413 1.00 96.06 87 ALA A CA 1
ATOM 645 C C . ALA A 1 87 ? -2.867 -3.274 14.788 1.00 96.06 87 ALA A C 1
ATOM 647 O O . ALA A 1 87 ? -2.768 -3.494 13.581 1.00 96.06 87 ALA A O 1
ATOM 648 N N . ALA A 1 88 ? -1.867 -3.543 15.631 1.00 96.88 88 ALA A N 1
ATOM 649 C CA . ALA A 1 88 ? -0.757 -4.400 15.224 1.00 96.88 88 ALA A CA 1
ATOM 650 C C . ALA A 1 88 ? -1.292 -5.814 14.957 1.00 96.88 88 ALA A C 1
ATOM 652 O O . ALA A 1 88 ? -2.145 -6.307 15.698 1.00 96.88 88 ALA A O 1
ATOM 653 N N . GLY A 1 89 ? -0.787 -6.477 13.923 1.00 96.31 89 GLY A N 1
ATOM 654 C CA . GLY A 1 89 ? -1.336 -7.759 13.497 1.00 96.31 89 GLY A CA 1
ATOM 655 C C . GLY A 1 89 ? -0.907 -8.145 12.093 1.00 96.31 89 GLY A C 1
ATOM 656 O O . GLY A 1 89 ? -0.168 -7.417 11.435 1.00 96.31 89 GLY A O 1
ATOM 657 N N . THR A 1 90 ? -1.360 -9.313 11.647 1.00 97.31 90 THR A N 1
ATOM 658 C CA . THR A 1 90 ? -1.087 -9.828 10.302 1.00 97.31 90 THR A CA 1
ATOM 659 C C . THR A 1 90 ? -2.385 -9.872 9.521 1.00 97.31 90 THR A C 1
ATOM 661 O O . THR A 1 90 ? -3.306 -10.594 9.892 1.00 97.31 90 THR A O 1
ATOM 664 N N . TYR A 1 91 ? -2.432 -9.115 8.433 1.00 97.69 91 TYR A N 1
ATOM 665 C CA . TYR A 1 91 ? -3.621 -8.921 7.621 1.00 97.69 91 TYR A CA 1
ATOM 666 C C . TYR A 1 91 ? -3.402 -9.547 6.250 1.00 97.69 91 TYR A C 1
ATOM 668 O O . TYR A 1 91 ? -2.481 -9.172 5.521 1.00 97.69 91 TYR A O 1
ATOM 676 N N . GLN A 1 92 ? -4.239 -10.524 5.906 1.00 97.94 92 GLN A N 1
ATOM 677 C CA . GLN A 1 92 ? -4.120 -11.259 4.649 1.00 97.94 92 GLN A CA 1
ATOM 678 C C . GLN A 1 92 ? -4.413 -10.345 3.460 1.00 97.94 92 GLN A C 1
ATOM 680 O O . GLN A 1 92 ? -5.364 -9.563 3.486 1.00 97.94 92 GLN A O 1
ATOM 685 N N . ILE A 1 93 ? -3.615 -10.459 2.401 1.00 97.50 93 ILE A N 1
ATOM 686 C CA . ILE A 1 93 ? -3.861 -9.754 1.145 1.00 97.50 93 ILE A CA 1
ATOM 687 C C . ILE A 1 93 ? -4.889 -10.560 0.358 1.00 97.50 93 ILE A C 1
ATOM 689 O O . ILE A 1 93 ? -4.614 -11.658 -0.124 1.00 97.50 93 ILE A O 1
ATOM 693 N N . THR A 1 94 ? -6.081 -9.997 0.201 1.00 95.69 94 THR A N 1
ATOM 694 C CA . THR A 1 94 ? -7.183 -10.638 -0.529 1.00 95.69 94 THR A CA 1
ATOM 695 C C . THR A 1 94 ? -7.153 -10.308 -2.017 1.00 95.69 94 THR A C 1
ATOM 697 O O . THR A 1 94 ? -7.657 -11.079 -2.834 1.00 95.69 94 THR A O 1
ATOM 700 N N . ARG A 1 95 ? -6.563 -9.164 -2.392 1.00 94.69 95 ARG A N 1
ATOM 701 C CA . ARG A 1 95 ? -6.469 -8.717 -3.787 1.00 94.69 95 ARG A CA 1
ATOM 702 C C . ARG A 1 95 ? -5.380 -7.668 -3.984 1.00 94.69 95 ARG A C 1
ATOM 704 O O . ARG A 1 95 ? -5.274 -6.734 -3.194 1.00 94.69 95 ARG A O 1
ATOM 711 N N . VAL A 1 96 ? -4.657 -7.760 -5.100 1.00 95.75 96 VAL A N 1
ATOM 712 C CA . VAL A 1 96 ? -3.740 -6.711 -5.574 1.00 95.75 96 VAL A CA 1
ATOM 713 C C . VAL A 1 96 ? -4.295 -6.081 -6.846 1.00 95.75 96 VAL A C 1
ATOM 715 O O . VAL A 1 96 ? -4.671 -6.785 -7.784 1.00 95.75 96 VAL A O 1
ATOM 718 N N . GLN A 1 97 ? -4.365 -4.755 -6.881 1.00 95.50 97 GLN A N 1
ATOM 719 C CA . GLN A 1 97 ? -4.920 -3.989 -7.996 1.00 95.50 97 GLN A CA 1
ATOM 720 C C . GLN A 1 97 ? -3.980 -2.840 -8.362 1.00 95.50 97 GLN A C 1
ATOM 722 O O . GLN A 1 97 ? -3.498 -2.158 -7.466 1.00 95.50 97 GLN A O 1
ATOM 727 N N . ASN A 1 98 ? -3.765 -2.594 -9.656 1.00 94.31 98 ASN A N 1
ATOM 728 C CA . ASN A 1 98 ? -3.057 -1.399 -10.124 1.00 94.31 98 ASN A CA 1
ATOM 729 C C . ASN A 1 98 ? -3.827 -0.119 -9.765 1.00 94.31 98 ASN A C 1
ATOM 731 O O . ASN A 1 98 ? -5.056 -0.088 -9.854 1.00 94.31 98 ASN A O 1
ATOM 735 N N . ASP A 1 99 ? -3.095 0.930 -9.410 1.00 93.81 99 ASP A N 1
ATOM 736 C CA . ASP A 1 99 ? -3.629 2.251 -9.087 1.00 93.81 99 ASP A CA 1
ATOM 737 C C . ASP A 1 99 ? -2.902 3.359 -9.866 1.00 93.81 99 ASP A C 1
ATOM 739 O O . ASP A 1 99 ? -1.743 3.209 -10.272 1.00 93.81 99 ASP A O 1
ATOM 743 N N . LEU A 1 100 ? -3.603 4.474 -10.067 1.00 91.25 100 LEU A N 1
ATOM 744 C CA . LEU A 1 100 ? -3.118 5.685 -10.717 1.00 91.25 100 LEU A CA 1
ATOM 745 C C . LEU A 1 100 ? -3.650 6.906 -9.964 1.00 91.25 100 LEU A C 1
ATOM 747 O O . LEU A 1 100 ? -4.836 7.226 -10.035 1.00 91.25 100 LEU A O 1
ATOM 751 N N . ALA A 1 101 ? -2.754 7.642 -9.310 1.00 87.69 101 ALA A N 1
ATOM 752 C CA . ALA A 1 101 ? -3.073 8.937 -8.727 1.00 87.69 101 ALA A CA 1
ATOM 753 C C . ALA A 1 101 ? -2.671 10.064 -9.689 1.00 87.69 101 ALA A C 1
ATOM 755 O O . ALA A 1 101 ? -1.490 10.231 -9.998 1.00 87.69 101 ALA A O 1
ATOM 756 N N . LEU A 1 102 ? -3.653 10.851 -10.134 1.00 83.44 102 LEU A N 1
ATOM 757 C CA . LEU A 1 102 ? -3.433 12.073 -10.909 1.00 83.44 102 LEU A CA 1
ATOM 758 C C . LEU A 1 102 ? -3.164 13.243 -9.958 1.00 83.44 102 LEU A C 1
ATOM 760 O O . LEU A 1 102 ? -3.922 13.457 -9.009 1.00 83.44 102 LEU A O 1
ATOM 764 N N . VAL A 1 103 ? -2.111 14.014 -10.218 1.00 76.88 103 VAL A N 1
ATOM 765 C CA . VAL A 1 103 ? -1.764 15.206 -9.440 1.00 76.88 103 VAL A CA 1
ATOM 766 C C . VAL A 1 103 ? -1.701 16.403 -10.378 1.00 76.88 103 VAL A C 1
ATOM 768 O O . VAL A 1 103 ? -0.766 16.567 -11.160 1.00 76.88 103 VAL A O 1
ATOM 771 N N . SER A 1 104 ? -2.711 17.265 -10.290 1.00 65.56 104 SER A N 1
ATOM 772 C CA . SER A 1 104 ? -2.711 18.532 -11.015 1.00 65.56 104 SER A CA 1
ATOM 773 C C . SER A 1 104 ? -1.721 19.492 -10.364 1.00 65.56 104 SER A C 1
ATOM 775 O O . SER A 1 104 ? -1.916 19.910 -9.220 1.00 65.56 104 SER A O 1
ATOM 777 N N . LYS A 1 105 ? -0.675 19.871 -11.097 1.00 55.72 105 LYS A N 1
ATOM 778 C CA . LYS A 1 105 ? 0.171 21.000 -10.725 1.00 55.72 105 LYS A CA 1
ATOM 779 C C . LYS A 1 105 ? -0.503 22.278 -11.221 1.00 55.72 105 LYS A C 1
ATOM 781 O O . LYS A 1 105 ? -0.671 22.464 -12.422 1.00 55.72 105 LYS A O 1
ATOM 786 N N . VAL A 1 106 ? -0.931 23.137 -10.301 1.00 52.62 106 VAL A N 1
ATOM 787 C CA . VAL A 1 106 ? -1.354 24.497 -10.651 1.00 52.62 106 VAL A CA 1
ATOM 788 C C . VAL A 1 106 ? -0.082 25.333 -10.708 1.00 52.62 106 VAL A C 1
ATOM 790 O O . VAL A 1 106 ? 0.472 25.676 -9.665 1.00 52.62 106 VAL A O 1
ATOM 793 N N . ASP A 1 107 ? 0.433 25.597 -11.908 1.00 51.06 107 ASP A N 1
ATOM 794 C CA . ASP A 1 107 ? 1.507 26.574 -12.067 1.00 51.06 107 ASP A CA 1
ATOM 795 C C . ASP A 1 107 ? 0.926 27.968 -11.765 1.00 51.06 107 ASP A C 1
ATOM 797 O O . ASP A 1 107 ? -0.064 28.383 -12.364 1.00 51.06 107 ASP A O 1
ATOM 801 N N . ASP A 1 108 ? 1.491 28.660 -10.771 1.00 45.28 108 ASP A N 1
ATOM 802 C CA . ASP A 1 108 ? 1.055 29.998 -10.366 1.00 45.28 108 ASP A CA 1
ATOM 803 C C . ASP A 1 108 ? 1.372 31.006 -11.491 1.00 45.28 108 ASP A C 1
ATOM 805 O O . ASP A 1 108 ? 2.551 31.259 -11.774 1.00 45.28 108 ASP A O 1
ATOM 809 N N . PRO A 1 109 ? 0.359 31.609 -12.142 1.00 49.03 109 PRO A N 1
ATOM 810 C CA . PRO A 1 109 ? 0.574 32.525 -13.259 1.00 49.03 109 PRO A CA 1
ATOM 811 C C . PRO A 1 109 ? 1.212 33.864 -12.842 1.00 49.03 109 PRO A C 1
ATOM 813 O O . PRO A 1 109 ? 1.518 34.686 -13.703 1.00 49.03 109 PRO A O 1
ATOM 816 N N . SER A 1 110 ? 1.446 34.118 -11.547 1.00 51.62 110 SER A N 1
ATOM 817 C CA . SER A 1 110 ? 1.945 35.408 -11.046 1.00 51.62 110 SER A CA 1
ATOM 818 C C . SER A 1 110 ? 3.467 35.630 -11.145 1.00 51.62 110 SER A C 1
ATOM 820 O O . SER A 1 110 ? 3.942 36.709 -10.787 1.00 51.62 110 SER A O 1
ATOM 822 N N . ARG A 1 111 ? 4.258 34.664 -11.649 1.00 46.78 111 ARG A N 1
ATOM 823 C CA . ARG A 1 111 ? 5.742 34.754 -11.697 1.00 46.78 111 ARG A CA 1
ATOM 824 C C . ARG A 1 111 ? 6.403 34.764 -13.082 1.00 46.78 111 ARG A C 1
ATOM 826 O O . ARG A 1 111 ? 7.624 34.650 -13.164 1.00 46.78 111 ARG A O 1
ATOM 833 N N . GLY A 1 112 ? 5.663 34.959 -14.168 1.00 44.53 112 GLY A N 1
ATOM 834 C CA . GLY A 1 112 ? 6.252 35.046 -15.508 1.00 44.53 112 GLY A CA 1
ATOM 835 C C . GLY A 1 112 ? 5.536 36.073 -16.369 1.00 44.53 112 GLY A C 1
ATOM 836 O O . GLY A 1 112 ? 4.319 36.028 -16.486 1.00 44.53 112 GLY A O 1
ATOM 837 N N . ALA A 1 113 ? 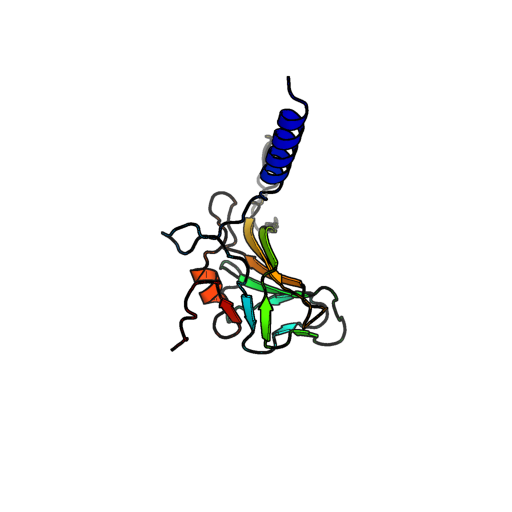6.293 37.005 -16.952 1.00 47.41 113 ALA A N 1
ATOM 838 C CA . ALA A 1 113 ? 5.799 38.035 -17.860 1.00 47.41 113 ALA A CA 1
ATOM 839 C C . ALA A 1 113 ? 4.760 37.488 -18.856 1.00 47.41 113 ALA A C 1
ATOM 841 O O . ALA A 1 113 ? 4.975 36.438 -19.461 1.00 47.41 113 ALA A O 1
ATOM 842 N N . VAL A 1 114 ? 3.663 38.233 -19.032 1.00 45.91 114 VAL A N 1
ATOM 843 C CA . VAL A 1 114 ? 2.566 37.930 -19.960 1.00 45.91 114 VAL A CA 1
ATOM 844 C C . VAL A 1 114 ? 3.141 37.626 -21.345 1.00 45.91 114 VAL A C 1
ATOM 846 O O . VAL A 1 114 ? 3.578 38.524 -22.065 1.00 45.91 114 VAL A O 1
ATOM 849 N N . ARG A 1 115 ? 3.171 36.345 -21.715 1.00 48.50 115 ARG A N 1
ATOM 850 C CA . ARG A 1 115 ? 3.496 35.901 -23.069 1.00 48.50 115 ARG A CA 1
ATOM 851 C C . ARG A 1 115 ? 2.189 35.640 -23.797 1.00 48.50 115 ARG A C 1
ATOM 853 O O . ARG A 1 115 ? 1.429 34.761 -23.411 1.00 48.50 115 ARG A O 1
ATOM 860 N N . PHE A 1 116 ? 1.932 36.411 -24.850 1.00 41.84 116 PHE A N 1
ATOM 861 C CA . PHE A 1 116 ? 0.857 36.118 -25.790 1.00 41.84 116 PHE A CA 1
ATOM 862 C C . PHE A 1 116 ? 1.173 34.794 -26.500 1.00 41.84 116 PHE A C 1
ATOM 864 O O . PHE A 1 116 ? 2.065 34.741 -27.346 1.00 41.84 116 PHE A O 1
ATOM 871 N N . GLN A 1 117 ? 0.466 33.722 -26.139 1.00 45.22 117 GLN A N 1
ATOM 872 C CA . GLN A 1 117 ? 0.452 32.472 -26.897 1.00 45.22 117 GLN A CA 1
ATOM 873 C C . GLN A 1 117 ? -0.659 32.547 -27.947 1.00 45.22 117 GLN A C 1
ATOM 875 O O . GLN A 1 117 ? -1.825 32.779 -27.626 1.00 45.22 117 GLN A O 1
ATOM 880 N N . LEU A 1 118 ? -0.282 32.386 -29.220 1.00 42.00 118 LEU A N 1
ATOM 881 C CA . LEU A 1 118 ? -1.235 32.177 -30.305 1.00 42.00 118 LEU A CA 1
ATOM 882 C C . LEU A 1 118 ? -2.008 30.879 -30.056 1.00 42.00 118 LEU A C 1
ATOM 884 O O . LEU A 1 118 ? -1.414 29.865 -29.698 1.00 42.00 118 LEU A O 1
ATOM 888 N N . ALA A 1 119 ? -3.318 30.925 -30.297 1.00 42.09 119 ALA A N 1
ATOM 889 C CA . ALA A 1 119 ? -4.227 29.791 -30.210 1.00 42.09 119 ALA A CA 1
ATOM 890 C C . ALA A 1 119 ? -3.887 28.719 -31.266 1.00 42.09 119 ALA A C 1
ATOM 892 O O . ALA A 1 119 ? -4.479 28.662 -32.342 1.00 42.09 119 ALA A O 1
ATOM 893 N N . GLY A 1 120 ? -2.904 27.878 -30.953 1.00 39.75 120 GLY A N 1
ATOM 894 C CA . GLY A 1 120 ? -2.768 26.526 -31.479 1.00 39.75 120 GLY A CA 1
ATOM 895 C C . GLY A 1 120 ? -3.376 25.549 -30.473 1.00 39.75 120 GLY A C 1
ATOM 896 O O . GLY A 1 120 ? -3.372 25.815 -29.277 1.00 39.75 120 GLY A O 1
ATOM 897 N N . HIS A 1 121 ? -3.943 24.441 -30.944 1.00 43.75 121 HIS A N 1
ATOM 898 C CA . HIS A 1 121 ? -4.429 23.353 -30.089 1.00 43.75 121 HIS A CA 1
ATOM 899 C C . HIS A 1 121 ? -3.303 22.857 -29.154 1.00 43.75 121 HIS A C 1
ATOM 901 O O . HIS A 1 121 ? -2.447 22.091 -29.587 1.00 43.75 121 HIS A O 1
ATOM 907 N N . GLY A 1 122 ? -3.298 23.301 -27.895 1.00 46.81 122 GLY A N 1
ATOM 908 C CA . GLY A 1 122 ? -2.342 22.873 -26.873 1.00 46.81 122 GLY A CA 1
ATOM 909 C C . GLY A 1 122 ? -2.194 23.891 -25.739 1.00 46.81 122 GLY A C 1
ATOM 910 O O . GLY A 1 122 ? -2.091 25.086 -25.981 1.00 46.81 122 GLY A O 1
ATOM 911 N N . ASP A 1 123 ? -2.151 23.381 -24.511 1.00 50.00 123 ASP A N 1
ATOM 912 C CA . ASP A 1 123 ? -1.516 24.006 -23.344 1.00 50.00 123 ASP A CA 1
ATOM 913 C C . ASP A 1 123 ? -2.239 25.164 -22.634 1.00 50.00 123 ASP A C 1
ATOM 915 O O . ASP A 1 123 ? -1.806 26.313 -22.619 1.00 50.00 123 ASP A O 1
ATOM 919 N N . SER A 1 124 ? -3.252 24.806 -21.835 1.00 47.06 124 SER A N 1
ATOM 920 C CA . SER A 1 124 ? -3.317 25.369 -20.476 1.00 47.06 124 SER A CA 1
ATOM 921 C C . SER A 1 124 ? -2.194 24.708 -19.666 1.00 47.06 124 SER A C 1
ATOM 923 O O . SER A 1 124 ? -2.340 23.584 -19.191 1.00 47.06 124 SER A O 1
ATOM 925 N N . GLY A 1 125 ? -1.033 25.366 -19.655 1.00 49.12 125 GLY A N 1
ATOM 926 C CA . GLY A 1 125 ? 0.274 24.816 -19.292 1.00 49.12 125 GLY A CA 1
ATOM 927 C C . GLY A 1 125 ? 0.445 24.417 -17.829 1.00 49.12 125 GLY A C 1
ATOM 928 O O . GLY A 1 125 ? 0.957 25.194 -17.032 1.00 49.12 125 GLY A O 1
ATOM 929 N N . GLY A 1 126 ? 0.099 23.169 -17.526 1.00 54.81 126 GLY A N 1
ATOM 930 C CA . GLY A 1 126 ? 0.680 22.393 -16.434 1.00 54.81 126 GLY A CA 1
ATOM 931 C C . GLY A 1 126 ? 0.858 20.951 -16.906 1.00 54.81 126 GLY A C 1
ATOM 932 O O . GLY A 1 126 ? -0.091 20.356 -17.420 1.00 54.81 126 GLY A O 1
ATOM 933 N N . SER A 1 127 ? 2.061 20.379 -16.775 1.00 60.25 127 SER A N 1
ATOM 934 C CA . SER A 1 127 ? 2.243 18.938 -17.018 1.00 60.25 127 SER A CA 1
ATOM 935 C C . SER A 1 127 ? 1.456 18.160 -15.959 1.00 60.25 127 SER A C 1
ATOM 937 O O . SER A 1 127 ? 1.569 18.433 -14.759 1.00 60.25 127 SER A O 1
ATOM 939 N N . GLN A 1 128 ? 0.614 17.222 -16.400 1.00 69.94 128 GLN A N 1
ATOM 940 C CA . GLN A 1 128 ? -0.123 16.336 -15.504 1.00 69.94 128 GLN A CA 1
ATOM 941 C C . GLN A 1 128 ? 0.857 15.327 -14.908 1.00 69.94 128 GLN A C 1
ATOM 943 O O . GLN A 1 128 ? 1.228 14.358 -15.564 1.00 69.94 128 GLN A O 1
ATOM 948 N N . MET A 1 129 ? 1.274 15.545 -13.663 1.00 83.75 129 MET A N 1
ATOM 949 C CA . MET A 1 129 ? 2.103 14.579 -12.951 1.00 83.75 129 MET A CA 1
ATOM 950 C C . MET A 1 129 ? 1.234 13.431 -12.440 1.00 83.75 129 MET A C 1
ATOM 952 O O . MET A 1 129 ? 0.093 13.633 -12.011 1.00 83.75 129 MET A O 1
ATOM 956 N N . VAL A 1 130 ? 1.774 12.215 -12.451 1.00 89.56 130 VAL A N 1
ATOM 957 C CA . VAL A 1 130 ? 1.048 11.024 -12.011 1.00 89.56 130 VAL A CA 1
ATOM 958 C C . VAL A 1 130 ? 1.890 10.141 -11.102 1.00 89.56 130 VAL A C 1
ATOM 960 O O . VAL A 1 130 ? 3.119 10.217 -11.077 1.00 89.56 130 VAL A O 1
ATOM 963 N N . ARG A 1 131 ? 1.210 9.283 -10.339 1.00 92.25 131 ARG A N 1
ATOM 964 C CA . ARG A 1 131 ? 1.833 8.221 -9.546 1.00 92.25 131 ARG A CA 1
ATOM 965 C C . ARG A 1 131 ? 1.139 6.903 -9.843 1.00 92.25 131 ARG A C 1
ATOM 967 O O . ARG A 1 131 ? -0.021 6.725 -9.475 1.00 92.25 131 ARG A O 1
ATOM 974 N N . PHE A 1 132 ? 1.851 5.982 -10.481 1.00 94.44 132 PHE A N 1
ATOM 975 C CA . PHE A 1 132 ? 1.403 4.597 -10.602 1.00 94.44 132 PHE A CA 1
ATOM 976 C C . PHE A 1 132 ? 1.664 3.845 -9.299 1.00 94.44 132 PHE A C 1
ATOM 978 O O . PHE A 1 132 ? 2.626 4.135 -8.582 1.00 94.44 132 PHE A O 1
ATOM 985 N N . GLY A 1 133 ? 0.839 2.854 -8.995 1.00 95.94 133 GLY A N 1
ATOM 986 C CA . GLY A 1 133 ? 1.012 2.077 -7.781 1.00 95.94 133 GLY A CA 1
ATOM 987 C C . GLY A 1 133 ? 0.112 0.864 -7.688 1.00 95.94 133 GLY A C 1
ATOM 988 O O . GLY A 1 133 ? -0.416 0.381 -8.689 1.00 95.94 133 GLY A O 1
ATOM 989 N N . TYR A 1 134 ? -0.047 0.388 -6.458 1.00 97.44 134 TYR A N 1
ATOM 990 C CA . TYR A 1 134 ? -0.870 -0.766 -6.142 1.00 97.44 134 TYR A CA 1
ATOM 991 C C . TYR A 1 134 ? -1.731 -0.514 -4.911 1.00 97.44 134 TYR A C 1
ATOM 993 O O . TYR A 1 134 ? -1.281 0.054 -3.913 1.00 97.44 134 TYR A O 1
ATOM 1001 N N . HIS A 1 135 ? -2.946 -1.044 -4.963 1.00 97.62 135 HIS A N 1
ATOM 1002 C CA . HIS A 1 135 ? -3.770 -1.324 -3.802 1.00 97.62 135 HIS A CA 1
ATOM 1003 C C . HIS A 1 135 ? -3.594 -2.784 -3.389 1.00 97.62 135 HIS A C 1
ATOM 1005 O O . HIS A 1 135 ? -3.917 -3.691 -4.161 1.00 97.62 135 HIS A O 1
ATOM 1011 N N . PHE A 1 136 ? -3.164 -2.999 -2.151 1.00 97.75 136 PHE A N 1
ATOM 1012 C CA . PHE A 1 136 ? -3.194 -4.279 -1.454 1.00 97.75 136 PHE A CA 1
ATOM 1013 C C . PHE A 1 136 ? -4.429 -4.298 -0.558 1.00 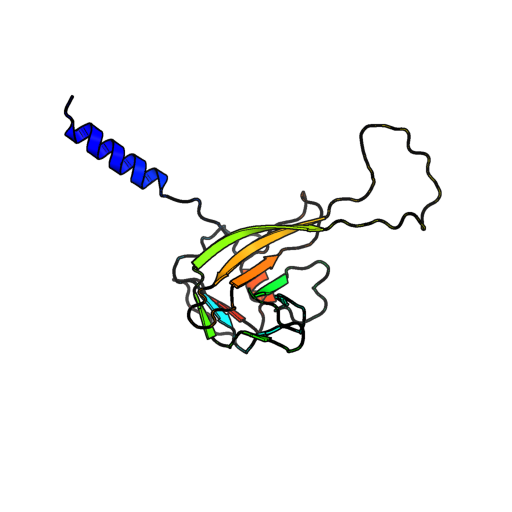97.75 136 PHE A C 1
ATOM 1015 O O . PHE A 1 136 ? -4.430 -3.707 0.521 1.00 97.75 136 PHE A O 1
ATOM 1022 N N . TRP A 1 137 ? -5.507 -4.917 -1.027 1.00 97.75 137 TRP A N 1
ATOM 1023 C CA . TRP A 1 137 ? -6.732 -5.067 -0.247 1.00 97.75 137 TRP A CA 1
ATOM 1024 C C . TRP A 1 137 ? -6.494 -6.059 0.881 1.00 97.75 137 TRP A C 1
ATOM 1026 O O . TRP A 1 137 ? -5.995 -7.159 0.638 1.00 97.75 137 TRP A O 1
ATOM 1036 N N . LEU A 1 138 ? -6.824 -5.642 2.100 1.00 98.12 138 LEU A N 1
ATOM 1037 C CA . LEU A 1 138 ? -6.543 -6.392 3.316 1.00 98.12 138 LEU A CA 1
ATOM 1038 C C . LEU A 1 138 ? -7.833 -7.022 3.837 1.00 98.12 138 LEU A C 1
ATOM 1040 O O . LEU A 1 138 ? -8.901 -6.418 3.732 1.00 98.12 138 LEU A O 1
ATOM 1044 N N . ASP A 1 139 ? -7.728 -8.239 4.359 1.00 96.88 139 ASP A N 1
ATOM 1045 C CA . ASP A 1 139 ? -8.813 -8.882 5.094 1.00 96.88 139 ASP A CA 1
ATOM 1046 C C . ASP A 1 139 ? -9.153 -8.068 6.351 1.00 96.88 139 ASP A C 1
ATOM 1048 O O . ASP A 1 139 ? -8.266 -7.710 7.129 1.00 96.88 139 ASP A O 1
ATOM 1052 N N . ASP A 1 140 ? -10.435 -7.761 6.534 1.00 92.69 140 ASP A N 1
ATOM 1053 C CA . ASP A 1 140 ? -10.937 -6.881 7.593 1.00 92.69 140 ASP A CA 1
ATOM 1054 C C . ASP A 1 140 ? -11.569 -7.653 8.763 1.00 92.69 140 ASP A C 1
ATOM 1056 O O . ASP A 1 140 ? -12.141 -7.057 9.674 1.00 92.69 140 ASP A O 1
ATOM 1060 N N . GLY A 1 141 ? -11.397 -8.981 8.811 1.00 92.56 141 GLY A N 1
ATOM 1061 C CA . GLY A 1 141 ? -11.943 -9.825 9.877 1.00 92.56 141 GLY A CA 1
ATOM 1062 C C . GLY A 1 141 ? -11.495 -9.427 11.291 1.00 92.56 141 GLY A C 1
ATOM 1063 O O . GLY A 1 141 ? -12.294 -9.482 12.225 1.00 92.56 141 GLY A O 1
ATOM 1064 N N . GLN A 1 142 ? -10.239 -8.994 11.462 1.00 89.81 142 GLN A N 1
ATOM 1065 C CA . GLN A 1 142 ? -9.712 -8.521 12.754 1.00 89.81 142 GLN A CA 1
ATOM 1066 C C . GLN A 1 142 ? -9.991 -7.034 13.021 1.00 89.81 142 GLN A C 1
ATOM 1068 O O . GLN A 1 142 ? -10.048 -6.617 14.176 1.00 89.81 142 GLN A O 1
ATOM 1073 N N . ASP A 1 143 ? -10.149 -6.237 11.965 1.00 93.88 143 ASP A N 1
ATOM 1074 C CA . ASP A 1 143 ? -10.420 -4.802 12.033 1.00 93.88 143 ASP A CA 1
ATOM 1075 C C . ASP A 1 143 ? -11.401 -4.425 10.913 1.00 93.88 143 ASP A C 1
ATOM 1077 O O . ASP A 1 143 ? -10.970 -4.127 9.798 1.00 93.88 143 ASP A O 1
ATOM 1081 N N . PRO A 1 144 ? -12.717 -4.392 11.193 1.00 95.12 144 PRO A N 1
ATOM 1082 C CA . PRO A 1 144 ? -13.735 -4.129 10.174 1.00 95.12 144 PRO A CA 1
ATOM 1083 C C . PRO A 1 144 ? -13.644 -2.741 9.527 1.00 95.12 144 PRO A C 1
ATOM 1085 O O . PRO A 1 144 ? -14.352 -2.455 8.558 1.00 95.12 144 PRO A O 1
ATOM 1088 N N . ASN A 1 145 ? -12.857 -1.823 10.102 1.00 95.50 145 ASN A N 1
ATOM 1089 C CA . ASN A 1 145 ? -12.646 -0.503 9.523 1.00 95.50 145 ASN A CA 1
ATOM 1090 C C . ASN A 1 145 ? -11.435 -0.458 8.584 1.00 95.50 145 ASN A C 1
ATOM 1092 O O . ASN A 1 145 ? -11.326 0.492 7.805 1.00 95.50 145 ASN A O 1
ATOM 1096 N N . LEU A 1 146 ? -10.553 -1.456 8.631 1.00 97.62 146 LEU A N 1
ATOM 1097 C CA . LEU A 1 146 ? -9.421 -1.582 7.726 1.00 97.62 146 LEU A CA 1
ATOM 1098 C C . LEU A 1 146 ? -9.903 -1.826 6.293 1.00 97.62 146 LEU A C 1
ATOM 1100 O O . LEU A 1 146 ? -10.858 -2.558 6.046 1.00 97.62 146 LEU A O 1
ATOM 1104 N N . MET A 1 147 ? -9.241 -1.192 5.326 1.00 97.69 147 MET A N 1
ATOM 1105 C CA . MET A 1 147 ? -9.565 -1.364 3.913 1.00 97.69 147 MET A CA 1
ATOM 1106 C C . MET A 1 147 ? -8.419 -1.974 3.119 1.00 97.69 147 MET A C 1
ATOM 1108 O O . MET A 1 147 ? -8.563 -3.036 2.511 1.00 97.69 147 MET A O 1
ATOM 1112 N N . ARG A 1 148 ? -7.313 -1.241 3.022 1.00 97.88 148 ARG A N 1
ATOM 1113 C CA . ARG A 1 148 ? -6.207 -1.577 2.128 1.00 97.88 148 ARG A CA 1
ATOM 1114 C C . ARG A 1 148 ? -4.945 -0.844 2.541 1.00 97.88 148 ARG A C 1
ATOM 1116 O O . ARG A 1 148 ? -5.006 0.171 3.232 1.00 97.88 148 ARG A O 1
ATOM 1123 N N . MET A 1 149 ? -3.822 -1.323 2.033 1.00 97.88 149 MET A N 1
ATOM 1124 C CA . MET A 1 149 ? -2.593 -0.551 1.947 1.00 97.88 149 MET A CA 1
ATOM 1125 C C . MET A 1 149 ? -2.390 -0.100 0.501 1.00 97.88 149 MET A C 1
ATOM 1127 O O . MET A 1 149 ? -2.465 -0.909 -0.421 1.00 97.88 149 MET A O 1
ATOM 1131 N N . THR A 1 150 ? -2.113 1.181 0.299 1.00 97.38 150 THR A N 1
ATOM 1132 C CA . THR A 1 150 ? -1.854 1.758 -1.022 1.00 97.38 150 THR A CA 1
ATOM 1133 C C . THR A 1 150 ? -0.419 2.215 -1.104 1.00 97.38 150 THR A C 1
ATOM 1135 O O . THR A 1 150 ? -0.007 3.070 -0.322 1.00 97.38 150 THR A O 1
ATOM 1138 N N . CYS A 1 151 ? 0.325 1.665 -2.058 1.00 95.62 151 CYS A N 1
ATOM 1139 C CA . CYS A 1 151 ? 1.710 2.027 -2.317 1.00 95.62 151 CYS A CA 1
ATOM 1140 C C . CYS A 1 151 ? 1.832 2.667 -3.697 1.00 95.62 151 CYS A C 1
ATOM 1142 O O . CYS A 1 151 ? 1.544 2.033 -4.709 1.00 95.62 151 CYS A O 1
ATOM 1144 N N . LEU A 1 152 ? 2.277 3.918 -3.726 1.00 94.44 152 LEU A N 1
ATOM 1145 C CA . LEU A 1 152 ? 2.458 4.722 -4.929 1.00 94.44 152 LEU A CA 1
ATOM 1146 C C . LEU A 1 152 ? 3.943 4.945 -5.186 1.00 94.44 152 LEU A C 1
ATOM 1148 O O . LEU A 1 152 ? 4.701 5.169 -4.244 1.00 94.44 152 LEU A O 1
ATOM 1152 N N . GLY A 1 153 ? 4.336 4.918 -6.455 1.00 91.94 153 GLY A N 1
ATOM 1153 C CA . GLY A 1 153 ? 5.688 5.224 -6.901 1.00 91.94 153 GLY A CA 1
ATOM 1154 C C . GLY A 1 153 ? 5.976 6.725 -6.907 1.00 91.94 153 GLY A C 1
ATOM 1155 O O . GLY A 1 153 ? 5.261 7.533 -6.298 1.00 91.94 153 GLY A O 1
ATOM 1156 N N . ARG A 1 154 ? 7.037 7.093 -7.623 1.00 88.44 154 ARG A N 1
ATOM 1157 C CA . ARG A 1 154 ? 7.493 8.478 -7.778 1.00 88.44 154 ARG A CA 1
ATOM 1158 C C . ARG A 1 154 ? 6.460 9.340 -8.503 1.00 88.44 154 ARG A C 1
ATOM 1160 O O . ARG A 1 154 ? 5.790 8.879 -9.425 1.00 88.44 154 ARG A O 1
ATOM 1167 N N . LEU A 1 155 ? 6.348 10.593 -8.077 1.00 87.56 155 LEU A N 1
ATOM 1168 C CA . LEU A 1 155 ? 5.583 11.607 -8.795 1.00 87.56 155 LEU A CA 1
ATOM 1169 C C . LEU A 1 155 ? 6.411 12.109 -9.980 1.00 87.56 155 LEU A C 1
ATOM 1171 O O . LEU A 1 155 ? 7.463 12.705 -9.775 1.00 87.56 155 LEU A O 1
ATOM 1175 N N . ASP A 1 156 ? 5.960 11.843 -11.202 1.00 87.00 156 ASP A N 1
ATOM 1176 C CA . ASP A 1 156 ? 6.639 12.298 -12.423 1.00 87.00 156 ASP A CA 1
ATOM 1177 C C . ASP A 1 156 ? 5.646 12.393 -13.592 1.00 87.00 156 ASP A C 1
ATOM 1179 O O . ASP A 1 156 ? 4.468 12.046 -13.455 1.00 87.00 156 ASP A O 1
ATOM 1183 N N . ASP A 1 157 ? 6.130 12.846 -14.744 1.00 86.88 157 ASP A N 1
ATOM 1184 C CA . ASP A 1 157 ? 5.435 12.711 -16.022 1.00 86.88 157 ASP A CA 1
ATOM 1185 C C . ASP A 1 157 ? 5.065 11.231 -16.285 1.00 86.88 157 ASP A C 1
ATOM 1187 O O . ASP A 1 157 ? 5.868 10.333 -15.987 1.00 86.88 157 ASP A O 1
ATOM 1191 N N . PRO A 1 158 ? 3.880 10.942 -16.861 1.00 87.00 158 PRO A N 1
ATOM 1192 C CA . PRO A 1 158 ? 3.458 9.583 -17.191 1.00 87.00 158 PRO A CA 1
ATOM 1193 C C . PRO A 1 158 ? 4.484 8.764 -17.983 1.00 87.00 158 PRO A C 1
ATOM 1195 O O . PRO A 1 158 ? 4.541 7.549 -17.803 1.00 87.00 158 PRO A O 1
ATOM 1198 N N . ALA A 1 159 ? 5.302 9.399 -18.831 1.00 86.56 159 ALA A N 1
ATOM 1199 C CA . ALA A 1 159 ? 6.330 8.722 -19.621 1.00 86.56 159 ALA A CA 1
ATOM 1200 C C . ALA A 1 159 ? 7.559 8.284 -18.800 1.00 86.56 159 ALA A C 1
ATOM 1202 O O . ALA A 1 159 ? 8.304 7.406 -19.240 1.00 86.56 159 ALA A O 1
ATOM 1203 N N . TYR A 1 160 ? 7.782 8.878 -17.621 1.00 87.56 160 TYR A N 1
ATOM 1204 C CA . TYR A 1 160 ? 8.999 8.693 -16.816 1.00 87.56 160 TYR A CA 1
ATOM 1205 C C . TYR A 1 160 ? 8.745 8.145 -15.405 1.00 87.56 160 TYR A C 1
ATOM 1207 O O . TYR A 1 160 ? 9.693 7.810 -14.682 1.00 87.56 160 TYR A O 1
ATOM 1215 N N . THR A 1 161 ? 7.482 8.021 -14.994 1.00 90.75 161 THR A N 1
ATOM 1216 C CA . THR A 1 161 ? 7.110 7.344 -13.746 1.00 90.75 161 THR A CA 1
ATOM 1217 C C . THR A 1 161 ? 6.807 5.857 -13.953 1.00 90.75 161 THR A C 1
ATOM 1219 O O . THR A 1 161 ? 6.598 5.368 -15.061 1.00 90.75 161 THR A O 1
ATOM 1222 N N . ARG A 1 162 ? 6.807 5.108 -12.850 1.00 92.62 162 ARG A N 1
ATOM 1223 C CA . ARG A 1 162 ? 6.476 3.684 -12.782 1.00 92.62 162 ARG A CA 1
ATOM 1224 C C . ARG A 1 162 ? 5.872 3.350 -11.417 1.00 92.62 162 ARG A C 1
ATOM 1226 O O . ARG A 1 162 ? 6.112 4.085 -10.454 1.00 92.62 162 ARG A O 1
ATOM 1233 N N . PRO A 1 163 ? 5.142 2.229 -11.295 1.00 94.88 163 PRO A N 1
ATOM 1234 C CA . PRO A 1 163 ? 4.783 1.714 -9.984 1.00 94.88 163 PRO A CA 1
ATOM 1235 C C . PRO A 1 163 ? 6.041 1.329 -9.178 1.00 94.88 163 PRO A C 1
ATOM 1237 O O . PRO A 1 163 ? 7.110 1.085 -9.763 1.00 94.88 163 PRO A O 1
ATOM 1240 N N . PRO A 1 164 ? 5.941 1.283 -7.839 1.00 95.12 164 PRO A N 1
ATOM 1241 C CA . PRO A 1 164 ? 7.070 0.932 -6.992 1.00 95.12 164 PRO A CA 1
ATOM 1242 C C . PRO A 1 164 ? 7.411 -0.559 -7.111 1.00 95.12 164 PRO A C 1
ATOM 1244 O O . PRO A 1 164 ? 6.552 -1.375 -7.446 1.00 95.12 164 PRO A O 1
ATOM 1247 N N . THR A 1 165 ? 8.658 -0.933 -6.846 1.00 95.38 165 THR A N 1
ATOM 1248 C CA . THR A 1 165 ? 9.055 -2.346 -6.744 1.00 95.38 165 THR A CA 1
ATOM 1249 C C . THR A 1 165 ? 8.744 -2.917 -5.361 1.00 95.38 165 THR A C 1
ATOM 1251 O O . THR A 1 165 ? 8.496 -2.171 -4.413 1.00 95.38 165 THR A O 1
ATOM 1254 N N . LEU A 1 166 ? 8.776 -4.244 -5.211 1.00 94.94 166 LEU A N 1
ATOM 1255 C CA . LEU A 1 166 ? 8.661 -4.895 -3.901 1.00 94.94 166 LEU A CA 1
ATOM 1256 C C . LEU A 1 166 ? 9.776 -4.458 -2.950 1.00 94.94 166 LEU A C 1
ATOM 1258 O O . LEU A 1 166 ? 9.511 -4.233 -1.772 1.00 94.94 166 LEU A O 1
ATOM 1262 N N . GLU A 1 167 ? 11.002 -4.308 -3.451 1.00 93.00 167 GLU A N 1
ATOM 1263 C CA . GLU A 1 167 ? 12.128 -3.769 -2.685 1.00 93.00 167 GLU A CA 1
ATOM 1264 C C . GLU A 1 167 ? 11.839 -2.352 -2.164 1.00 93.00 167 GLU A C 1
ATOM 1266 O O . GLU A 1 167 ? 11.981 -2.090 -0.970 1.00 93.00 167 GLU A O 1
ATOM 1271 N N . GLU A 1 168 ? 11.345 -1.456 -3.022 1.00 93.88 168 GLU A N 1
ATOM 1272 C CA . GLU A 1 168 ? 10.996 -0.084 -2.635 1.00 93.88 168 GLU A CA 1
ATOM 1273 C C . GLU A 1 168 ? 9.834 -0.042 -1.642 1.00 93.88 168 GLU A C 1
ATOM 1275 O O . GLU A 1 168 ? 9.854 0.751 -0.701 1.00 93.88 168 GLU A O 1
ATOM 1280 N N . ILE A 1 169 ? 8.830 -0.906 -1.827 1.00 95.00 169 ILE A N 1
ATOM 1281 C CA . ILE A 1 169 ? 7.724 -1.059 -0.880 1.00 95.00 169 ILE A CA 1
ATOM 1282 C C . ILE A 1 169 ? 8.280 -1.488 0.480 1.00 95.00 169 ILE A C 1
ATOM 1284 O O . ILE A 1 169 ? 8.027 -0.811 1.471 1.00 95.00 169 ILE A O 1
ATOM 1288 N N . ARG A 1 170 ? 9.078 -2.562 0.542 1.00 93.75 170 ARG A N 1
ATOM 1289 C CA . ARG A 1 170 ? 9.676 -3.059 1.794 1.00 93.75 170 ARG A CA 1
ATOM 1290 C C . ARG A 1 170 ? 10.527 -1.990 2.482 1.00 93.75 170 ARG A C 1
ATOM 1292 O O . ARG A 1 170 ? 10.394 -1.805 3.690 1.00 93.75 170 ARG A O 1
ATOM 1299 N N . ALA A 1 171 ? 11.335 -1.251 1.723 1.00 91.75 171 ALA A N 1
ATOM 1300 C CA . ALA A 1 171 ? 12.145 -0.155 2.248 1.00 91.75 171 ALA A CA 1
ATOM 1301 C C . ALA A 1 171 ? 11.282 0.947 2.886 1.00 91.75 171 ALA A C 1
ATOM 1303 O O . ALA A 1 171 ? 11.594 1.427 3.974 1.00 91.75 171 ALA A O 1
ATOM 1304 N N . VAL A 1 172 ? 10.168 1.308 2.241 1.00 92.31 17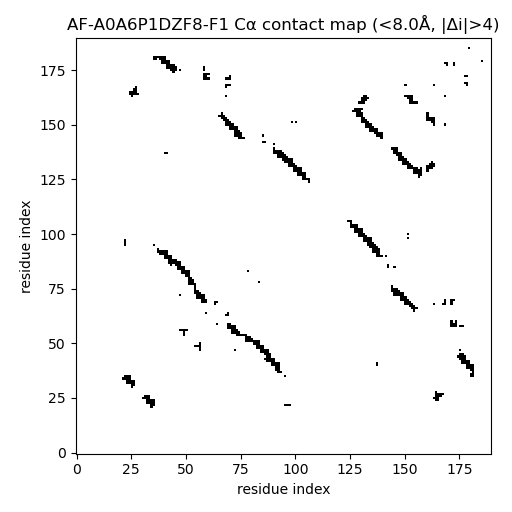2 VAL A N 1
ATOM 1305 C CA . VAL A 1 172 ? 9.228 2.327 2.729 1.00 92.31 172 VAL A CA 1
ATOM 1306 C C . VAL A 1 172 ? 8.451 1.882 3.967 1.00 92.31 172 VAL A C 1
ATOM 1308 O O . VAL A 1 172 ? 8.195 2.707 4.842 1.00 92.31 172 VAL A O 1
ATOM 1311 N N . LEU A 1 173 ? 8.073 0.604 4.056 1.00 93.25 173 LEU A N 1
ATOM 1312 C CA . LEU A 1 173 ? 7.397 0.065 5.242 1.00 93.25 173 LEU A CA 1
ATOM 1313 C C . LEU A 1 173 ? 8.304 0.081 6.482 1.00 93.25 173 LEU A C 1
ATOM 1315 O O . LEU A 1 173 ? 7.817 0.247 7.603 1.00 93.25 173 LEU A O 1
ATOM 1319 N N . GLY A 1 174 ? 9.617 -0.060 6.278 1.00 90.19 174 GLY A N 1
ATOM 1320 C CA . GLY A 1 174 ? 10.634 0.165 7.297 1.00 90.19 174 GLY A CA 1
ATOM 1321 C C . GLY A 1 174 ? 10.474 -0.723 8.533 1.00 90.19 174 GLY A C 1
ATOM 1322 O O . GLY A 1 174 ? 10.630 -1.941 8.485 1.00 90.19 174 GLY A O 1
ATOM 1323 N N . ASP A 1 175 ? 10.284 -0.107 9.698 1.00 91.12 175 ASP A N 1
ATOM 1324 C CA . ASP A 1 175 ? 10.005 -0.796 10.963 1.00 91.12 175 ASP A CA 1
ATOM 1325 C C . ASP A 1 175 ? 8.504 -0.950 11.241 1.00 91.12 175 ASP A C 1
ATOM 1327 O O . ASP A 1 175 ? 8.119 -1.781 12.062 1.00 91.12 175 ASP A O 1
ATOM 1331 N N . GLN A 1 176 ? 7.653 -0.182 10.560 1.00 93.25 176 GLN A N 1
ATOM 1332 C CA . GLN A 1 176 ? 6.227 -0.097 10.868 1.00 93.25 176 GLN A CA 1
ATOM 1333 C C . GLN A 1 176 ? 5.463 -1.336 10.422 1.00 93.25 176 GLN A C 1
ATOM 1335 O O . GLN A 1 176 ? 4.514 -1.756 11.086 1.00 93.25 176 GLN A O 1
ATOM 1340 N N . ALA A 1 177 ? 5.868 -1.907 9.290 1.00 95.38 177 ALA A N 1
ATOM 1341 C CA . ALA A 1 177 ? 5.192 -3.038 8.690 1.00 95.38 177 ALA A CA 1
ATOM 1342 C C . ALA A 1 177 ? 6.148 -3.929 7.892 1.00 95.38 177 ALA A C 1
ATOM 1344 O O . ALA A 1 177 ? 7.264 -3.542 7.548 1.00 95.38 177 ALA A O 1
ATOM 1345 N N . THR A 1 178 ? 5.688 -5.128 7.564 1.00 95.88 178 THR A N 1
ATOM 1346 C CA . THR A 1 178 ? 6.404 -6.094 6.733 1.00 95.88 178 THR A CA 1
ATOM 1347 C C . THR A 1 178 ? 5.448 -6.661 5.691 1.00 95.88 178 THR A C 1
ATOM 1349 O O . THR A 1 178 ? 4.333 -7.054 6.021 1.00 95.88 178 THR A O 1
ATOM 1352 N N . LEU A 1 179 ? 5.878 -6.680 4.427 1.00 95.62 179 LEU A N 1
ATOM 1353 C CA . LEU A 1 179 ? 5.165 -7.348 3.340 1.00 95.62 179 LEU A CA 1
ATOM 1354 C C . LEU A 1 179 ? 5.683 -8.784 3.217 1.00 95.62 179 LEU A C 1
ATOM 1356 O O . LEU A 1 179 ? 6.833 -8.996 2.828 1.00 95.62 179 LEU A O 1
ATOM 1360 N N . GLU A 1 180 ? 4.831 -9.749 3.541 1.00 95.19 180 GLU A N 1
ATOM 1361 C CA . GLU A 1 180 ? 5.136 -11.178 3.557 1.00 95.19 180 GLU A CA 1
ATOM 1362 C C . GLU A 1 180 ? 4.535 -11.830 2.309 1.00 95.19 180 GLU A C 1
ATOM 1364 O O . GLU A 1 180 ? 3.318 -11.827 2.126 1.00 95.19 180 GLU A O 1
ATOM 1369 N N . LEU A 1 181 ? 5.380 -12.371 1.428 1.00 93.88 181 LEU A N 1
ATOM 1370 C CA . LEU A 1 181 ? 4.922 -13.093 0.241 1.00 93.88 181 LEU A CA 1
ATOM 1371 C C . LEU A 1 181 ? 4.839 -14.587 0.545 1.00 93.88 181 LEU A C 1
ATOM 1373 O O . LEU A 1 181 ? 5.811 -15.183 1.012 1.00 93.88 181 LEU A O 1
ATOM 1377 N N . ALA A 1 182 ? 3.690 -15.205 0.269 1.00 91.44 182 ALA A N 1
ATOM 1378 C CA . ALA A 1 182 ? 3.527 -16.636 0.504 1.00 91.44 182 ALA A CA 1
ATOM 1379 C C . ALA A 1 182 ? 4.554 -17.450 -0.296 1.00 91.44 182 ALA A C 1
ATOM 1381 O O . ALA A 1 182 ? 4.821 -17.177 -1.465 1.00 91.44 182 ALA A O 1
ATOM 1382 N N . GLY A 1 183 ? 5.132 -18.467 0.343 1.00 82.38 183 GLY A N 1
ATOM 1383 C CA . GLY A 1 183 ? 6.157 -19.315 -0.268 1.00 82.38 183 GLY A CA 1
ATOM 1384 C C . GLY A 1 183 ? 7.566 -18.712 -0.296 1.00 82.38 183 GLY A C 1
ATOM 1385 O O . GLY A 1 183 ? 8.494 -19.419 -0.679 1.00 82.38 183 GLY A O 1
ATOM 1386 N N . GLN A 1 184 ? 7.759 -17.464 0.149 1.00 77.81 184 GLN A N 1
ATOM 1387 C CA . GLN A 1 184 ? 9.087 -16.919 0.436 1.00 77.81 184 GLN A CA 1
ATOM 1388 C C . GLN A 1 184 ? 9.405 -17.070 1.935 1.00 77.81 184 GLN A C 1
ATOM 1390 O O . GLN A 1 184 ? 8.524 -16.843 2.769 1.00 77.81 184 GLN A O 1
ATOM 1395 N N . PRO A 1 185 ? 10.640 -17.452 2.313 1.00 61.69 185 PRO A N 1
ATOM 1396 C CA . PRO A 1 185 ? 11.072 -17.379 3.703 1.00 61.69 185 PRO A CA 1
ATOM 1397 C C . PRO A 1 185 ? 10.918 -15.943 4.214 1.00 61.69 185 PRO A C 1
ATOM 1399 O O . PRO A 1 185 ? 11.358 -15.002 3.554 1.00 61.69 185 PRO A O 1
ATOM 1402 N N . VAL A 1 186 ? 10.305 -15.767 5.386 1.00 58.41 186 VAL A N 1
ATOM 1403 C CA . VAL A 1 186 ? 10.301 -14.471 6.074 1.00 58.41 186 VAL A CA 1
ATOM 1404 C C . VAL A 1 186 ? 11.736 -14.208 6.512 1.00 58.41 186 VAL A C 1
ATOM 1406 O O . VAL A 1 186 ? 12.214 -14.830 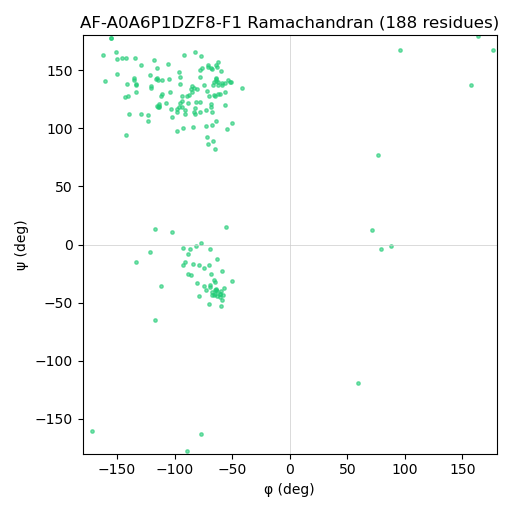7.459 1.00 58.41 186 VAL A O 1
ATOM 1409 N N . GLU A 1 187 ? 12.446 -13.344 5.793 1.00 53.69 187 GLU A N 1
ATOM 1410 C CA . GLU A 1 187 ? 13.802 -12.971 6.177 1.00 53.69 187 GLU A CA 1
ATOM 1411 C C . GLU A 1 187 ? 13.727 -12.150 7.477 1.00 53.69 187 GLU A C 1
ATOM 1413 O O . GLU A 1 187 ? 13.046 -11.116 7.517 1.00 53.69 187 GLU A O 1
ATOM 1418 N N . PRO A 1 188 ? 14.340 -12.617 8.580 1.00 46.06 188 PRO A N 1
ATOM 1419 C CA . PRO A 1 188 ? 14.352 -11.860 9.817 1.00 46.06 188 PRO A CA 1
ATOM 1420 C C . PRO A 1 188 ? 15.171 -10.586 9.604 1.00 46.06 188 PRO A C 1
ATOM 1422 O O . PRO A 1 188 ? 16.303 -10.629 9.127 1.00 46.06 188 PRO A O 1
ATOM 1425 N N . LYS A 1 189 ? 14.590 -9.440 9.968 1.00 45.94 189 LYS A N 1
ATOM 1426 C CA . LYS A 1 189 ? 15.321 -8.172 10.021 1.00 45.94 189 LYS A CA 1
ATOM 1427 C C . LYS A 1 189 ? 16.465 -8.314 11.048 1.00 45.94 189 LYS A C 1
ATOM 1429 O O . LYS A 1 189 ? 16.170 -8.795 12.146 1.00 45.94 189 LYS A O 1
ATOM 1434 N N . PRO A 1 190 ? 17.720 -7.961 10.708 1.00 41.16 190 PRO A N 1
ATOM 1435 C CA . PRO A 1 190 ? 18.841 -8.000 11.648 1.00 41.16 190 PRO A CA 1
ATOM 1436 C C . PRO A 1 190 ? 18.664 -7.019 12.812 1.00 41.16 190 PRO A C 1
ATOM 1438 O O . PRO A 1 190 ? 17.955 -5.997 12.634 1.00 41.16 190 PRO A O 1
#

Sequence (190 aa):
MRPRLLLVLSLVCLAAALAGCKTLVRESVPGDWVEVPPGSAVRFNRPIEISPGRARAFLTTGSALAEGTSCAVEVRRIDHEKPQAVAAGTYQITRVQNDLALVSKVDDPSRGAVRFQLAGHGDSGGSQMVRFGYHFWLDD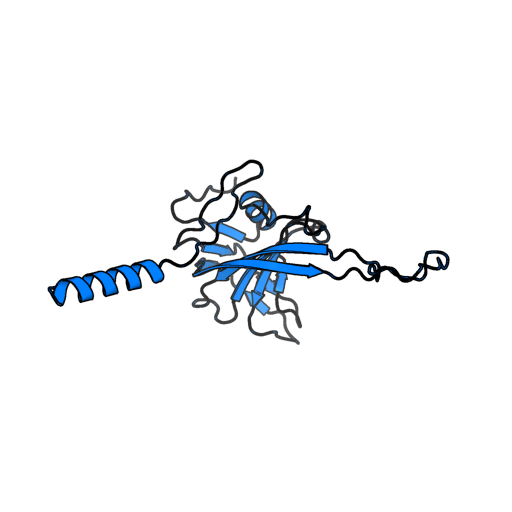GQDPNLMRMTCLGRLDDPAYTRPPTLEEIRAVLGDQATLELAGQPVEPKP

pLDDT: mean 82.56, std 18.11, range [39.31, 98.12]

Foldseek 3Di:
DDVVVVVVVVVVVVVVVPPDDFDWFFADVVGDTHGQDFQWKKFFQAKFKDDAPDQWDWLFDDDCPQFFKTKIWGWDDGHNPDIDIDGGGIWGQPDKDKDKDKDWDDDDPPPDPDDDDDDDPDDPDDQTWMWIEMWRATDCPVPVGTGTMIITGTTDHPVPHDYDHPVRVQVRNPSRMHTGGPPDPPDDDD

Secondary structure (DSSP, 8-state):
--HHHHHHHHHHHHHHHT-PPPPEEE-SSS--EEE--TT-EEEESS-EEE-TT-SEEE---SSTTTTS-EEEEEESS--SSS-EEEPSEEEEEEEEEEEEEEEE----GGGS--------S--SS--EEEEEEEEEEE--SS-TTEEEEEEE---B-TTT--PPPHHHHHHHHTTTEEEEPTTS--PPP-

Nearest PDB structures (foldseek):
  2bi0-assembly1_A  TM=2.055E-01  e=1.346E+00  Mycobacterium tuberculosis H37Rv

Radius of gyration: 21.84 Å; Cα contacts (8 Å, |Δi|>4): 366; chains: 1; bounding box: 43×74×51 Å